Protein AF-C8PQW3-F1 (afdb_monomer_lite)

Secondary structure (DSSP, 8-state):
-EEE--SSTT-HHHHHHHHHHHHH-EEEES--EEETTTTGGGGG---TTS---SEEEEEETTEEEEEE---SS--TTTS-PPPSEEE-TTT--EEEGGGGG-GGGSTT--TTS-HHHHHHHHHHHHHHHTT-SEEEEEEEE-TTSSS-SEEEE-GGGHHHHHHHHHHHHHTT---EEEE--TT--S-HHHHHHHHSSSEEEEEEEE-TTTSTT-S--SHHHHHH---HHHHHHHHTT--SS---TT---HHHHHHHHHHHHHHHHHHHHHH-GGG--EEESPPPHHHHHHH-GGGGPPP-PPPS--

pLDDT: mean 96.22, std 6.03, range [40.06, 98.88]

Radius of gyration: 18.61 Å; chains: 1; bounding box: 44×48×48 Å

Organism: NCBI:txid596324

Sequence (306 aa):
MLILGNTHPNEPSSFLTTVLLIENLKVDKGTVYILPRANASALSHNDPQEGSPQRYTIKTPYGERWFRFGSRATNPLDQWPDPDVYIHAASGQKLSGNETRNLNRAYPGRSDGTYTEKVAFAITEMVKKNNINMTIDLHEASPEYPVINAIVAHERAMPISSQVVMNMEFEDIQIGLEPSPATLHGLSHRELGDYTNTYAVLMETANASQGRLRGRTDEALVLTGKDPMYVKAQKIGRLFVPYDENGHPIEERVGRHLTGVVQHIEVMGENEPEKEIILEGLPSYADVMQNGVGAYLKEVKEPAGK

Structure (mmCIF, N/CA/C/O backbone):
data_AF-C8PQW3-F1
#
_entry.id   AF-C8PQW3-F1
#
loop_
_atom_site.group_PDB
_atom_site.id
_atom_site.type_symbol
_atom_site.label_atom_id
_atom_site.label_alt_id
_atom_site.label_comp_id
_atom_site.label_asym_id
_atom_site.label_entity_id
_atom_site.label_seq_id
_atom_site.pdbx_PDB_ins_code
_atom_site.Cartn_x
_atom_site.Cartn_y
_atom_site.Cartn_z
_atom_site.occupancy
_atom_site.B_iso_or_equiv
_atom_site.auth_seq_id
_atom_site.auth_comp_id
_atom_site.auth_asym_id
_atom_site.auth_atom_id
_atom_site.pdbx_PDB_model_num
ATOM 1 N N . MET A 1 1 ? -13.756 0.219 9.155 1.00 96.62 1 MET A N 1
ATOM 2 C CA . MET A 1 1 ? -12.761 0.416 8.076 1.00 96.62 1 MET A CA 1
ATOM 3 C C . MET A 1 1 ? -12.071 -0.905 7.745 1.00 96.62 1 MET A C 1
ATOM 5 O O . MET A 1 1 ? -11.926 -1.725 8.642 1.00 96.62 1 MET A O 1
ATOM 9 N N . LEU A 1 2 ? -11.667 -1.114 6.490 1.00 98.75 2 LEU A N 1
ATOM 10 C CA . LEU A 1 2 ? -10.785 -2.194 6.035 1.00 98.75 2 LEU A CA 1
ATOM 11 C C . LEU A 1 2 ? -9.468 -1.604 5.529 1.00 98.75 2 LEU A C 1
ATOM 13 O O . LEU A 1 2 ? -9.484 -0.655 4.751 1.00 98.75 2 LEU A O 1
ATOM 17 N N . ILE A 1 3 ? -8.347 -2.185 5.940 1.00 98.81 3 ILE A N 1
ATOM 18 C CA . ILE A 1 3 ? -7.013 -1.828 5.453 1.00 98.81 3 ILE A CA 1
ATOM 19 C C . ILE A 1 3 ? -6.408 -3.070 4.805 1.00 98.81 3 ILE A C 1
ATOM 21 O O . ILE A 1 3 ? -6.266 -4.111 5.456 1.00 98.81 3 ILE A O 1
ATOM 25 N N . LEU A 1 4 ? -6.081 -2.964 3.521 1.00 98.69 4 LEU A N 1
ATOM 26 C CA . LEU A 1 4 ? -5.444 -4.013 2.738 1.00 98.69 4 LEU A CA 1
ATOM 27 C C . LEU A 1 4 ? -3.953 -3.708 2.613 1.00 98.69 4 LEU A C 1
ATOM 29 O O . LEU A 1 4 ? -3.560 -2.596 2.271 1.00 98.69 4 LEU A O 1
ATOM 33 N N . GLY A 1 5 ? -3.127 -4.710 2.890 1.00 98.12 5 GLY A N 1
ATOM 34 C CA . GLY A 1 5 ? -1.703 -4.699 2.585 1.00 98.12 5 GLY A CA 1
ATOM 35 C C . GLY A 1 5 ? -1.332 -5.945 1.794 1.00 98.12 5 GLY A C 1
ATOM 36 O O . GLY A 1 5 ? -2.025 -6.970 1.850 1.00 98.12 5 GLY A O 1
ATOM 37 N N . ASN A 1 6 ? -0.219 -5.872 1.062 1.00 96.81 6 ASN A N 1
ATOM 38 C CA . ASN A 1 6 ? 0.257 -6.986 0.237 1.00 96.81 6 ASN A CA 1
ATOM 39 C C . ASN A 1 6 ? -0.791 -7.475 -0.766 1.00 96.81 6 ASN A C 1
ATOM 41 O O . ASN A 1 6 ? -0.940 -8.677 -1.013 1.00 96.81 6 ASN A O 1
ATOM 45 N N . THR A 1 7 ? -1.483 -6.524 -1.391 1.00 98.50 7 THR A N 1
ATOM 46 C CA . THR A 1 7 ? -2.108 -6.766 -2.691 1.00 98.50 7 THR A CA 1
ATOM 47 C C . THR A 1 7 ? -1.031 -7.196 -3.694 1.00 98.50 7 THR A C 1
ATOM 49 O O . THR A 1 7 ? -1.217 -8.192 -4.401 1.00 98.50 7 THR A O 1
ATOM 52 N N . HIS A 1 8 ? 0.145 -6.557 -3.634 1.00 98.12 8 HIS A N 1
ATOM 53 C CA . HIS A 1 8 ? 1.382 -7.030 -4.251 1.00 98.12 8 HIS A CA 1
ATOM 54 C C . HIS A 1 8 ? 2.486 -7.242 -3.190 1.00 98.12 8 HIS A C 1
ATOM 56 O O . HIS A 1 8 ? 3.025 -6.297 -2.626 1.00 98.12 8 HIS A O 1
ATOM 62 N N . PRO A 1 9 ? 2.858 -8.489 -2.877 1.00 97.38 9 PRO A N 1
ATOM 63 C CA . PRO A 1 9 ? 3.934 -8.801 -1.927 1.00 97.38 9 PRO A CA 1
ATOM 64 C C . PRO A 1 9 ? 5.360 -8.327 -2.256 1.00 97.38 9 PRO A C 1
ATOM 66 O O . PRO A 1 9 ? 6.260 -8.513 -1.435 1.00 97.38 9 PRO A O 1
ATOM 69 N N . ASN A 1 10 ? 5.595 -7.727 -3.423 1.00 97.06 10 ASN A N 1
ATOM 70 C CA . ASN A 1 10 ? 6.828 -6.991 -3.722 1.00 97.06 10 ASN A CA 1
ATOM 71 C C . ASN A 1 10 ? 6.765 -5.515 -3.269 1.00 97.06 10 ASN A C 1
ATOM 73 O O . ASN A 1 10 ? 7.604 -4.716 -3.690 1.00 97.06 10 ASN A O 1
ATOM 77 N N . GLU A 1 11 ? 5.787 -5.170 -2.421 1.00 97.88 11 GLU A N 1
ATOM 78 C CA . GLU A 1 11 ? 5.572 -3.847 -1.822 1.00 97.88 11 GLU A CA 1
ATOM 79 C C . GLU A 1 11 ? 5.742 -3.899 -0.286 1.00 97.88 11 GLU A C 1
ATOM 81 O O . GLU A 1 11 ? 4.761 -4.048 0.458 1.00 97.88 11 GLU A O 1
ATOM 86 N N . PRO A 1 12 ? 6.987 -3.859 0.228 1.00 97.88 12 PRO A N 1
ATOM 87 C CA . PRO A 1 12 ? 7.299 -4.052 1.643 1.00 97.88 12 PRO A CA 1
ATOM 88 C C . PRO A 1 12 ? 6.670 -3.043 2.598 1.00 97.88 12 PRO A C 1
ATOM 90 O O . PRO A 1 12 ? 6.366 -3.424 3.733 1.00 97.88 12 PRO A O 1
ATOM 93 N N . SER A 1 13 ? 6.478 -1.785 2.184 1.00 98.56 13 SER A N 1
ATOM 94 C CA . SER A 1 13 ? 5.912 -0.772 3.086 1.00 98.56 13 SER A CA 1
ATOM 95 C C . SER A 1 13 ? 4.456 -1.104 3.426 1.00 98.56 13 SER A C 1
ATOM 97 O O . SER A 1 13 ? 4.099 -1.092 4.601 1.00 98.56 13 SER A O 1
ATOM 99 N N . SER A 1 14 ? 3.663 -1.562 2.445 1.00 97.88 14 SER A N 1
ATOM 100 C CA . SER A 1 14 ? 2.289 -2.038 2.663 1.00 97.88 14 SER A CA 1
ATOM 101 C C . SER A 1 14 ? 2.229 -3.175 3.695 1.00 97.88 14 SER A C 1
ATOM 103 O O . SER A 1 14 ? 1.342 -3.213 4.558 1.00 97.88 14 SER A O 1
ATOM 105 N N . PHE A 1 15 ? 3.203 -4.099 3.654 1.00 98.12 15 PHE A N 1
ATOM 106 C CA . PHE A 1 15 ? 3.253 -5.211 4.600 1.00 98.12 15 PHE A CA 1
ATOM 107 C C . PHE A 1 15 ? 3.588 -4.721 6.004 1.00 98.12 15 PHE A C 1
ATOM 109 O O . PHE A 1 15 ? 2.920 -5.068 6.975 1.00 98.12 15 PHE A O 1
ATOM 116 N N . LEU A 1 16 ? 4.645 -3.918 6.116 1.00 98.62 16 LEU A N 1
ATOM 117 C CA . LEU A 1 16 ? 5.136 -3.446 7.402 1.00 98.62 16 LEU A CA 1
ATOM 118 C C . LEU A 1 16 ? 4.112 -2.539 8.076 1.00 98.62 16 LEU A C 1
ATOM 120 O O . LEU A 1 16 ? 3.858 -2.721 9.262 1.00 98.62 16 LEU A O 1
ATOM 124 N N . THR A 1 17 ? 3.453 -1.649 7.332 1.00 98.81 17 THR A N 1
ATOM 125 C CA . THR A 1 17 ? 2.366 -0.820 7.862 1.00 98.81 17 THR A CA 1
ATOM 126 C C . THR A 1 17 ? 1.244 -1.676 8.443 1.00 98.81 17 THR A C 1
ATOM 128 O O . THR A 1 17 ? 0.832 -1.450 9.578 1.00 98.81 17 THR A O 1
ATOM 131 N N . THR A 1 18 ? 0.774 -2.702 7.725 1.00 98.56 18 THR A N 1
ATOM 132 C CA . THR A 1 18 ? -0.291 -3.577 8.251 1.00 98.56 18 THR A CA 1
ATOM 133 C C . THR A 1 18 ? 0.151 -4.415 9.449 1.00 98.56 18 THR A C 1
ATOM 135 O O . THR A 1 18 ? -0.649 -4.642 10.355 1.00 98.56 18 THR A O 1
ATOM 138 N N . VAL A 1 19 ? 1.420 -4.825 9.517 1.00 98.38 19 VAL A N 1
ATOM 139 C CA . VAL A 1 19 ? 1.983 -5.482 10.707 1.00 98.38 19 VAL A CA 1
ATOM 140 C C . VAL A 1 19 ? 2.048 -4.518 11.894 1.00 98.38 19 VAL A C 1
ATOM 142 O O . VAL A 1 19 ? 1.624 -4.890 12.985 1.00 98.38 19 VAL A O 1
ATOM 145 N N . LEU A 1 20 ? 2.505 -3.278 11.692 1.00 98.44 20 LEU A N 1
ATOM 146 C CA . LEU A 1 20 ? 2.545 -2.252 12.739 1.00 98.44 20 LEU A CA 1
ATOM 147 C C . LEU A 1 20 ? 1.144 -1.942 13.271 1.00 98.44 20 LEU A C 1
ATOM 149 O O . LEU A 1 20 ? 0.975 -1.830 14.484 1.00 98.44 20 LEU A O 1
ATOM 153 N N . LEU A 1 21 ? 0.146 -1.869 12.385 1.00 98.44 21 LEU A N 1
ATOM 154 C CA . LEU A 1 21 ? -1.257 -1.728 12.770 1.00 98.44 21 LEU A CA 1
ATOM 155 C C . LEU A 1 21 ? -1.711 -2.921 13.624 1.00 98.44 21 LEU A C 1
ATOM 157 O O . LEU A 1 21 ? -2.210 -2.719 14.721 1.00 98.44 21 LEU A O 1
ATOM 161 N N . ILE A 1 22 ? -1.494 -4.163 13.183 1.00 97.94 22 ILE A N 1
ATOM 162 C CA . ILE A 1 22 ? -1.892 -5.359 13.954 1.00 97.94 22 ILE A CA 1
ATOM 163 C C . ILE A 1 22 ? -1.232 -5.391 15.334 1.00 97.94 22 ILE A C 1
ATOM 165 O O . ILE A 1 22 ? -1.850 -5.806 16.313 1.00 97.94 22 ILE A O 1
ATOM 169 N N . GLU A 1 23 ? 0.034 -4.996 15.412 1.00 97.56 23 GLU A N 1
ATOM 170 C CA . GLU A 1 23 ? 0.806 -5.120 16.638 1.00 97.56 23 GLU A CA 1
ATOM 171 C C . GLU A 1 23 ? 0.534 -3.983 17.620 1.00 97.56 23 GLU A C 1
ATOM 173 O O . GLU A 1 23 ? 0.546 -4.245 18.820 1.00 97.56 23 GLU A O 1
ATOM 178 N N . ASN A 1 24 ? 0.252 -2.760 17.166 1.00 97.81 24 ASN A N 1
ATOM 179 C CA . ASN A 1 24 ? 0.214 -1.583 18.044 1.00 97.81 24 ASN A CA 1
ATOM 180 C C . ASN A 1 24 ? -1.153 -0.902 18.147 1.00 97.81 24 ASN A C 1
ATOM 182 O O . ASN A 1 24 ? -1.391 -0.202 19.129 1.00 97.81 24 ASN A O 1
ATOM 186 N N . LEU A 1 25 ? -2.052 -1.116 17.184 1.00 97.25 25 LEU A N 1
ATOM 187 C CA . LEU A 1 25 ? -3.350 -0.450 17.162 1.00 97.25 25 LEU A CA 1
ATOM 188 C C . LEU A 1 25 ? -4.213 -0.865 18.355 1.00 97.25 25 LEU A C 1
ATOM 190 O O . LEU A 1 25 ? -4.528 -2.043 18.542 1.00 97.25 25 LEU A O 1
ATOM 194 N N . LYS A 1 26 ? -4.679 0.129 19.103 1.00 97.38 26 LYS A N 1
ATOM 195 C CA . LYS A 1 26 ? -5.784 0.008 20.049 1.00 97.38 26 LYS A CA 1
ATOM 196 C C . LYS A 1 26 ? -6.989 0.745 19.477 1.00 97.38 26 LYS A C 1
ATOM 198 O O . LYS A 1 26 ? -6.863 1.871 19.011 1.00 97.38 26 LYS A O 1
ATOM 203 N N . VAL A 1 27 ? -8.145 0.086 19.480 1.00 97.25 27 VAL A N 1
ATOM 204 C CA . VAL A 1 27 ? -9.408 0.642 18.976 1.00 97.25 27 VAL A CA 1
ATOM 205 C C . VAL A 1 27 ? -10.352 0.803 20.158 1.00 97.25 27 VAL A C 1
ATOM 207 O O . VAL A 1 27 ? -10.814 -0.196 20.708 1.00 97.25 27 VAL A O 1
ATOM 210 N N . ASP A 1 28 ? -10.639 2.044 20.536 1.00 96.81 28 ASP A N 1
ATOM 211 C CA . ASP A 1 28 ? -11.548 2.349 21.648 1.00 96.81 28 ASP A CA 1
ATOM 212 C C . ASP A 1 28 ? -12.999 2.527 21.180 1.00 96.81 28 ASP A C 1
ATOM 214 O O . ASP A 1 28 ? -13.939 2.248 21.927 1.00 96.81 28 ASP A O 1
ATOM 218 N N . LYS A 1 29 ? -13.199 2.929 19.918 1.00 97.38 29 LYS A N 1
ATOM 219 C CA . LYS A 1 29 ? -14.515 3.031 19.268 1.00 97.38 29 LYS A CA 1
ATOM 220 C C . LYS A 1 29 ? -14.426 2.594 17.807 1.00 97.38 29 LYS A C 1
ATOM 222 O O . LYS A 1 29 ? -13.458 2.912 17.124 1.00 97.38 29 LYS A O 1
ATOM 227 N N . GLY A 1 30 ? -15.467 1.922 17.317 1.00 97.06 30 GLY A N 1
ATOM 228 C CA . GLY A 1 30 ? -15.588 1.505 15.919 1.00 97.06 30 GLY A CA 1
ATOM 229 C C . GLY A 1 30 ? -14.974 0.132 15.641 1.00 97.06 30 GLY A C 1
ATOM 230 O O . GLY A 1 30 ? -14.809 -0.696 16.535 1.00 97.06 30 GLY A O 1
ATOM 231 N N . THR A 1 31 ? -14.690 -0.165 14.372 1.00 97.75 31 THR A N 1
ATOM 232 C CA . THR A 1 31 ? -14.104 -1.454 13.967 1.00 97.75 31 THR A CA 1
ATOM 233 C C . THR A 1 31 ? -13.128 -1.266 12.814 1.00 97.75 31 THR A C 1
ATOM 235 O O . THR A 1 31 ? -13.465 -0.669 11.784 1.00 97.75 31 THR A O 1
ATOM 238 N N . VAL A 1 32 ? -11.928 -1.825 12.973 1.00 98.19 32 VAL A N 1
ATOM 239 C CA . VAL A 1 32 ? -10.872 -1.843 11.957 1.00 98.19 32 VAL A CA 1
ATOM 240 C C . VAL A 1 32 ? -10.550 -3.293 11.608 1.00 98.19 32 VAL A C 1
ATOM 242 O O . VAL A 1 32 ? -10.138 -4.073 12.461 1.00 98.19 32 VAL A O 1
ATOM 245 N N . TYR A 1 33 ? -10.747 -3.652 10.343 1.00 98.56 33 TYR A N 1
ATOM 246 C CA . TYR A 1 33 ? -10.299 -4.913 9.769 1.00 98.56 33 TYR A CA 1
ATOM 247 C C . TYR A 1 33 ? -8.956 -4.687 9.082 1.00 98.56 33 TYR A C 1
ATOM 249 O O . TYR A 1 33 ? -8.814 -3.742 8.307 1.00 98.56 33 TYR A O 1
ATOM 257 N N . ILE A 1 34 ? -7.984 -5.562 9.330 1.00 98.69 34 ILE A N 1
ATOM 258 C CA . ILE A 1 34 ? -6.654 -5.480 8.720 1.00 98.69 34 ILE A CA 1
ATOM 259 C C . ILE A 1 34 ? -6.384 -6.793 7.991 1.00 98.69 34 ILE A C 1
ATOM 261 O O . ILE A 1 34 ? -6.399 -7.859 8.608 1.00 98.69 34 ILE A O 1
ATOM 265 N N . LEU A 1 35 ? -6.129 -6.718 6.684 1.00 98.38 35 LEU A N 1
ATOM 266 C CA . LEU A 1 35 ? -5.726 -7.857 5.863 1.00 98.38 35 LEU A CA 1
ATOM 267 C C . LEU A 1 35 ? -4.271 -7.654 5.409 1.00 98.38 35 LEU A C 1
ATOM 269 O O . LEU A 1 35 ? -4.038 -7.058 4.360 1.00 98.38 35 LEU A O 1
ATOM 273 N N . PRO A 1 36 ? -3.275 -8.148 6.170 1.00 97.44 36 PRO A N 1
ATOM 274 C CA . PRO A 1 36 ? -1.861 -7.871 5.905 1.00 97.44 36 PRO A CA 1
ATOM 275 C C . PRO A 1 36 ? -1.284 -8.674 4.734 1.00 97.44 36 PRO A C 1
ATOM 277 O O . PRO A 1 36 ? -0.118 -8.517 4.393 1.00 97.44 36 PRO A O 1
ATOM 280 N N . ARG A 1 37 ? -2.055 -9.621 4.188 1.00 97.06 37 ARG A N 1
ATOM 281 C CA . ARG A 1 37 ? -1.650 -10.550 3.127 1.00 97.06 37 ARG A CA 1
ATOM 282 C C . ARG A 1 37 ? -2.807 -10.760 2.159 1.00 97.06 37 ARG A C 1
ATOM 284 O O . ARG A 1 37 ? -3.295 -11.883 2.024 1.00 97.06 37 ARG A O 1
ATOM 291 N N . ALA A 1 38 ? -3.272 -9.679 1.533 1.00 98.25 38 ALA A N 1
ATOM 292 C CA . ALA A 1 38 ? -4.404 -9.732 0.609 1.00 98.25 38 ALA A CA 1
ATOM 293 C C . ALA A 1 38 ? -4.172 -10.754 -0.519 1.00 98.25 38 ALA A C 1
ATOM 295 O O . ALA A 1 38 ? -5.061 -11.546 -0.825 1.00 98.25 38 ALA A O 1
ATOM 296 N N . ASN A 1 39 ? -2.946 -10.835 -1.048 1.00 98.38 39 ASN A N 1
ATOM 297 C CA . ASN A 1 39 ? -2.526 -11.878 -1.982 1.00 98.38 39 ASN A CA 1
ATOM 298 C C . ASN A 1 39 ? -1.501 -12.836 -1.350 1.00 98.38 39 ASN A C 1
ATOM 300 O O . ASN A 1 39 ? -0.314 -12.829 -1.678 1.00 98.38 39 ASN A O 1
ATOM 304 N N . ALA A 1 40 ? -1.955 -13.699 -0.436 1.00 97.50 40 ALA A N 1
ATOM 305 C CA . ALA A 1 40 ? -1.079 -14.655 0.252 1.00 97.50 40 ALA A CA 1
ATOM 306 C C . ALA A 1 40 ? -0.345 -15.630 -0.694 1.00 97.50 40 ALA A C 1
ATOM 308 O O . ALA A 1 40 ? 0.772 -16.047 -0.391 1.00 97.50 40 ALA A O 1
ATOM 309 N N . SER A 1 41 ? -0.933 -15.962 -1.848 1.00 98.19 41 SER A N 1
ATOM 310 C CA . SER A 1 41 ? -0.279 -16.790 -2.872 1.00 98.19 41 SER A CA 1
ATOM 311 C C . SER A 1 41 ? 0.977 -16.110 -3.425 1.00 98.19 41 SER A C 1
ATOM 313 O O . SER A 1 41 ? 2.029 -16.738 -3.541 1.00 98.19 41 SER A O 1
ATOM 315 N N . ALA A 1 42 ? 0.920 -14.804 -3.686 1.00 97.62 42 ALA A N 1
ATOM 316 C CA . ALA A 1 42 ? 2.046 -14.055 -4.233 1.00 97.62 42 ALA A CA 1
ATOM 317 C C . ALA A 1 42 ? 3.245 -13.929 -3.263 1.00 97.62 42 ALA A C 1
ATOM 319 O O . ALA A 1 42 ? 4.359 -13.663 -3.703 1.00 97.62 42 ALA A O 1
ATOM 320 N N . LEU A 1 43 ? 3.071 -14.205 -1.961 1.00 96.50 43 LEU A N 1
ATOM 321 C CA . LEU A 1 43 ? 4.173 -14.302 -0.982 1.00 96.50 43 LEU A CA 1
ATOM 322 C C . LEU A 1 43 ? 4.995 -15.596 -1.108 1.00 96.50 43 LEU A C 1
ATOM 324 O O . LEU A 1 43 ? 6.068 -15.726 -0.509 1.00 96.50 43 LEU A O 1
ATOM 328 N N . SER A 1 44 ? 4.485 -16.594 -1.829 1.00 96.19 44 SER A N 1
ATOM 329 C CA . SER A 1 44 ? 5.150 -17.893 -1.955 1.00 96.19 44 SER A CA 1
ATOM 330 C C . SER A 1 44 ? 6.285 -17.898 -2.986 1.00 96.19 44 SER A C 1
ATOM 332 O O . SER A 1 44 ? 7.092 -18.827 -2.972 1.00 96.19 44 SER A O 1
ATOM 334 N N . HIS A 1 45 ? 6.390 -16.864 -3.829 1.00 95.44 45 HIS A N 1
ATOM 335 C CA . HIS A 1 45 ? 7.374 -16.772 -4.911 1.00 95.44 4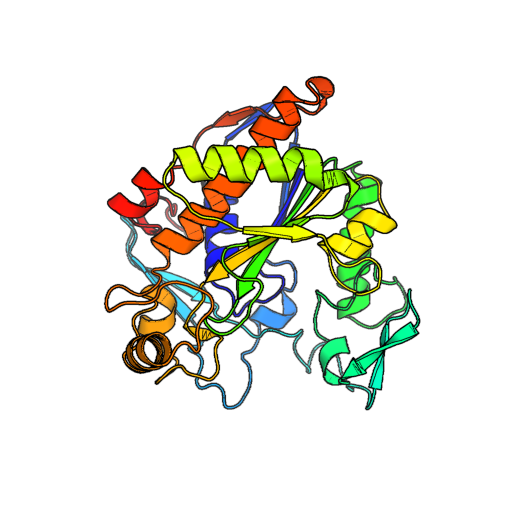5 HIS A CA 1
ATOM 336 C C . HIS A 1 45 ? 7.801 -15.325 -5.192 1.00 95.44 45 HIS A C 1
ATOM 338 O O . HIS A 1 45 ? 7.216 -14.390 -4.656 1.00 95.44 45 HIS A O 1
ATOM 344 N N . ASN A 1 46 ? 8.803 -15.163 -6.056 1.00 93.06 46 ASN A N 1
ATOM 345 C CA . ASN A 1 46 ? 9.267 -13.873 -6.562 1.00 93.06 46 ASN A CA 1
ATOM 346 C C . ASN A 1 46 ? 9.170 -13.860 -8.087 1.00 93.06 46 ASN A C 1
ATOM 348 O O . ASN A 1 46 ? 9.194 -14.911 -8.729 1.00 93.06 46 ASN A O 1
ATOM 352 N N . ASP A 1 47 ? 9.171 -12.661 -8.662 1.00 89.44 47 ASP A N 1
ATOM 353 C CA . ASP A 1 47 ? 9.197 -12.503 -10.110 1.00 89.44 47 ASP A CA 1
ATOM 354 C C . ASP A 1 47 ? 10.538 -12.993 -10.698 1.00 89.44 47 ASP A C 1
ATOM 356 O O . ASP A 1 47 ? 11.616 -12.583 -10.241 1.00 89.44 47 ASP A O 1
ATOM 360 N N . PRO A 1 48 ? 10.508 -13.900 -11.693 1.00 87.00 48 PRO A N 1
ATOM 361 C CA . PRO A 1 48 ? 11.721 -14.439 -12.287 1.00 87.00 48 PRO A CA 1
ATOM 362 C C . PRO A 1 48 ? 12.502 -13.332 -13.002 1.00 87.00 48 PRO A C 1
ATOM 364 O O . PRO A 1 48 ? 11.923 -12.441 -13.609 1.00 87.00 48 PRO A O 1
ATOM 367 N N . GLN A 1 49 ? 13.834 -13.432 -12.977 1.00 88.19 49 GLN A N 1
ATOM 368 C CA . GLN A 1 49 ? 14.770 -12.504 -13.639 1.00 88.19 49 GLN A CA 1
ATOM 369 C C . GLN A 1 49 ? 14.846 -11.079 -13.050 1.00 88.19 49 GLN A C 1
ATOM 371 O O . GLN A 1 49 ? 15.658 -10.288 -13.518 1.00 88.19 49 GLN A O 1
ATOM 376 N N . GLU A 1 50 ? 14.109 -10.758 -11.982 1.00 87.94 50 GLU A N 1
ATOM 377 C CA . GLU A 1 50 ? 14.180 -9.436 -11.326 1.00 87.94 50 GLU A CA 1
ATOM 378 C C . GLU A 1 50 ? 15.344 -9.302 -10.322 1.00 87.94 50 GLU A C 1
ATOM 380 O O . GLU A 1 50 ? 15.681 -8.200 -9.876 1.00 87.94 50 GLU A O 1
ATOM 385 N N . GLY A 1 51 ? 15.956 -10.430 -9.937 1.00 87.44 51 GLY A N 1
ATOM 386 C CA . GLY A 1 51 ? 17.022 -10.483 -8.930 1.00 87.44 51 GLY A CA 1
ATOM 387 C C . GLY A 1 51 ? 16.560 -10.143 -7.508 1.00 87.44 51 GLY A C 1
ATOM 388 O O . GLY A 1 51 ? 17.401 -9.973 -6.633 1.00 87.44 51 GLY A O 1
ATOM 389 N N . SER A 1 52 ? 15.248 -10.044 -7.274 1.00 92.94 52 SER A N 1
ATOM 390 C CA . SER A 1 52 ? 14.670 -9.609 -6.002 1.00 92.94 52 SER A CA 1
ATOM 391 C C . SER A 1 52 ? 15.087 -10.507 -4.831 1.00 92.94 52 SER A C 1
ATOM 393 O O . SER A 1 52 ? 15.120 -11.737 -4.981 1.00 92.94 52 SER A O 1
ATOM 395 N N . PRO A 1 53 ? 15.349 -9.930 -3.643 1.00 93.94 53 PRO A N 1
ATOM 396 C CA . PRO A 1 53 ? 15.670 -10.717 -2.462 1.00 93.94 53 PRO A CA 1
ATOM 397 C C . PRO A 1 53 ? 14.490 -11.621 -2.085 1.00 93.94 53 PRO A C 1
ATOM 399 O O . PRO A 1 53 ? 13.336 -11.290 -2.321 1.00 93.94 53 PRO A O 1
ATOM 402 N N . GLN A 1 54 ? 14.761 -12.771 -1.468 1.00 93.50 54 GLN A N 1
ATOM 403 C CA . GLN A 1 54 ? 13.710 -13.684 -0.980 1.00 93.50 54 GLN A CA 1
ATOM 404 C C . GLN A 1 54 ? 13.077 -13.217 0.340 1.00 93.50 54 GLN A C 1
ATOM 406 O O . GLN A 1 54 ? 12.029 -13.717 0.757 1.00 93.50 54 GLN A O 1
ATOM 411 N N . ARG A 1 55 ? 13.771 -12.325 1.049 1.00 96.19 55 ARG A N 1
ATOM 412 C CA . ARG A 1 55 ? 13.414 -11.784 2.359 1.00 96.19 55 ARG A CA 1
ATOM 413 C C . ARG A 1 55 ? 14.179 -10.488 2.610 1.00 96.19 55 ARG A C 1
ATOM 415 O O . ARG A 1 55 ? 15.235 -10.293 2.016 1.00 96.19 55 ARG A O 1
ATOM 422 N N . TYR A 1 56 ? 13.663 -9.668 3.511 1.00 97.62 56 TYR A N 1
ATOM 423 C CA . TYR A 1 56 ? 14.345 -8.507 4.076 1.00 97.62 56 TYR A CA 1
ATOM 424 C C . TYR A 1 56 ? 14.218 -8.527 5.601 1.00 97.62 56 TYR A C 1
ATOM 426 O O . TYR A 1 56 ? 13.334 -9.187 6.148 1.00 97.62 56 TYR A O 1
ATOM 434 N N . THR A 1 57 ? 15.102 -7.822 6.289 1.00 98.12 57 THR A N 1
ATOM 435 C CA . THR A 1 57 ? 15.336 -7.948 7.723 1.00 98.12 57 THR A CA 1
ATOM 436 C C . THR A 1 57 ? 15.269 -6.579 8.370 1.00 98.12 57 THR A C 1
ATOM 438 O O . THR A 1 57 ? 15.971 -5.651 7.980 1.00 98.12 57 THR A O 1
ATOM 441 N N . ILE A 1 58 ? 14.428 -6.463 9.390 1.00 98.38 58 ILE A N 1
ATOM 442 C CA . ILE A 1 58 ? 14.300 -5.266 10.209 1.00 98.38 58 ILE A CA 1
ATOM 443 C C . ILE A 1 58 ? 14.956 -5.550 11.557 1.00 98.38 58 ILE A C 1
ATOM 445 O O . ILE A 1 58 ? 14.666 -6.557 12.209 1.00 98.38 58 ILE A O 1
ATOM 449 N N . LYS A 1 59 ? 15.853 -4.661 11.981 1.00 97.62 59 LYS A N 1
ATOM 450 C CA . LYS A 1 59 ? 16.436 -4.705 13.324 1.00 97.62 59 LYS A CA 1
ATOM 451 C C . LYS A 1 59 ? 15.408 -4.205 14.328 1.00 97.62 59 LYS A C 1
ATOM 453 O O . LYS A 1 59 ? 14.826 -3.150 14.120 1.00 97.62 59 LYS A O 1
ATOM 458 N N . THR A 1 60 ? 15.215 -4.937 15.414 1.00 97.69 60 THR A N 1
ATOM 459 C CA . THR A 1 60 ? 14.277 -4.598 16.491 1.00 97.69 60 THR A CA 1
ATOM 460 C C . THR A 1 60 ? 15.009 -4.590 17.838 1.00 97.69 60 THR A C 1
ATOM 462 O O . THR A 1 60 ? 16.105 -5.156 17.935 1.00 97.69 60 THR A O 1
ATOM 465 N N . PRO A 1 61 ? 14.412 -4.031 18.908 1.00 97.12 61 PRO A N 1
ATOM 466 C CA . PRO A 1 61 ? 14.942 -4.160 20.269 1.00 97.12 61 PRO A CA 1
ATOM 467 C C . PRO A 1 61 ? 15.121 -5.614 20.743 1.00 97.12 61 PRO A C 1
ATOM 469 O O . PRO A 1 61 ? 15.863 -5.865 21.690 1.00 97.12 61 PRO A O 1
ATOM 472 N N . TYR A 1 62 ? 14.466 -6.568 20.076 1.00 95.88 62 TYR A N 1
ATOM 473 C CA . TYR A 1 62 ? 14.469 -7.995 20.404 1.00 95.88 62 TYR A CA 1
ATOM 474 C C . TYR A 1 62 ? 15.351 -8.832 19.460 1.00 95.88 62 TYR A C 1
ATOM 476 O O . TYR A 1 62 ? 15.309 -10.059 19.499 1.00 95.88 62 TYR A O 1
ATOM 484 N N . GLY A 1 63 ? 16.145 -8.187 18.596 1.00 95.50 63 GLY A N 1
ATOM 485 C CA . GLY A 1 63 ? 16.964 -8.840 17.574 1.00 95.50 63 GLY A CA 1
ATOM 486 C C . GLY A 1 63 ? 16.439 -8.619 16.156 1.00 95.50 63 GLY A C 1
ATOM 487 O O . GLY A 1 63 ? 15.693 -7.679 15.884 1.00 95.50 63 GLY A O 1
ATOM 488 N N . GLU A 1 64 ? 16.862 -9.459 15.219 1.00 95.69 64 GLU A N 1
ATOM 489 C CA . GLU A 1 64 ? 16.477 -9.343 13.811 1.00 95.69 64 GLU A CA 1
ATOM 490 C C . GLU A 1 64 ? 15.157 -10.062 13.525 1.00 95.69 64 GLU A C 1
ATOM 492 O O . GLU A 1 64 ? 14.987 -11.238 13.850 1.00 95.69 64 GLU A O 1
ATOM 497 N N . ARG A 1 65 ? 14.229 -9.366 12.860 1.00 97.00 65 ARG A N 1
ATOM 498 C CA . ARG A 1 65 ? 12.984 -9.946 12.354 1.00 97.00 65 ARG A CA 1
ATOM 499 C C . ARG A 1 65 ? 12.979 -9.891 10.837 1.00 97.00 65 ARG A C 1
ATOM 501 O O . ARG A 1 65 ? 13.087 -8.819 10.247 1.00 97.00 65 ARG A O 1
ATOM 508 N N . TRP A 1 66 ? 12.831 -11.049 10.207 1.00 96.31 66 TRP A N 1
ATOM 509 C CA . TRP A 1 66 ? 12.762 -11.143 8.755 1.00 96.31 66 TRP A CA 1
ATOM 510 C C . TRP A 1 66 ? 11.312 -11.146 8.264 1.00 96.31 66 TRP A C 1
ATOM 512 O O . TRP A 1 66 ? 10.403 -11.665 8.916 1.00 96.31 66 TRP A O 1
ATOM 522 N N . PHE A 1 67 ? 11.119 -10.597 7.073 1.00 97.56 67 PHE A N 1
ATOM 523 C CA . PHE A 1 67 ? 9.863 -10.538 6.345 1.00 97.56 67 PHE A CA 1
ATOM 524 C C . PHE A 1 67 ? 10.075 -11.078 4.935 1.00 97.56 67 PHE A C 1
ATOM 526 O O . PHE A 1 67 ? 11.155 -10.967 4.353 1.00 97.56 67 PHE A O 1
ATOM 533 N N . ARG A 1 68 ? 9.041 -11.713 4.389 1.00 96.56 68 ARG A N 1
ATOM 534 C CA . ARG A 1 68 ? 9.062 -12.272 3.039 1.00 96.56 68 ARG A CA 1
ATOM 535 C C . ARG A 1 68 ? 8.901 -11.139 2.026 1.00 96.56 68 ARG A C 1
ATOM 537 O O . ARG A 1 68 ? 7.974 -10.350 2.149 1.00 96.56 68 ARG A O 1
ATOM 544 N N . PHE A 1 69 ? 9.778 -11.104 1.029 1.00 97.06 69 PHE A N 1
ATOM 545 C CA . PHE A 1 69 ? 9.568 -10.324 -0.188 1.00 97.06 69 PHE A CA 1
ATOM 546 C C . PHE A 1 69 ? 8.972 -11.275 -1.223 1.00 97.06 69 PHE A C 1
ATOM 548 O O . PHE A 1 69 ? 9.517 -12.364 -1.395 1.00 97.06 69 PHE A O 1
ATOM 555 N N . GLY A 1 70 ? 7.851 -10.912 -1.839 1.00 96.88 70 GLY A N 1
ATOM 556 C CA . GLY A 1 70 ? 7.155 -11.776 -2.790 1.00 96.88 70 GLY A CA 1
ATOM 557 C C . GLY A 1 70 ? 7.106 -11.215 -4.209 1.00 96.88 70 GLY A C 1
ATOM 558 O O . GLY A 1 70 ? 7.946 -10.414 -4.618 1.00 96.88 70 GLY A O 1
ATOM 559 N N . SER A 1 71 ? 6.115 -11.667 -4.968 1.00 96.50 71 SER A N 1
ATOM 560 C CA . SER A 1 71 ? 5.841 -11.262 -6.348 1.00 96.50 71 SER A CA 1
ATOM 561 C C . SER A 1 71 ? 4.696 -10.258 -6.409 1.00 96.50 71 SER A C 1
ATOM 563 O O . SER A 1 71 ? 3.883 -10.163 -5.491 1.00 96.50 71 SER A O 1
ATOM 565 N N . ARG A 1 72 ? 4.590 -9.541 -7.529 1.00 95.81 72 ARG A N 1
ATOM 566 C CA . ARG A 1 72 ? 3.407 -8.737 -7.843 1.00 95.81 72 ARG A CA 1
ATOM 567 C C . ARG A 1 72 ? 2.141 -9.576 -8.057 1.00 95.81 72 ARG A C 1
ATOM 569 O O . ARG A 1 72 ? 1.041 -9.108 -7.791 1.00 95.81 72 ARG A O 1
ATOM 576 N N . ALA A 1 73 ? 2.273 -10.798 -8.562 1.00 96.69 73 ALA A N 1
ATOM 577 C CA . ALA A 1 73 ? 1.147 -11.600 -9.028 1.00 96.69 73 ALA A CA 1
ATOM 578 C C . ALA A 1 73 ? 1.014 -12.912 -8.246 1.00 96.69 73 ALA A C 1
ATOM 580 O O . ALA A 1 73 ? 2.001 -13.483 -7.776 1.00 96.69 73 ALA A O 1
ATOM 581 N N . THR A 1 74 ? -0.217 -13.424 -8.149 1.00 98.12 74 THR A N 1
ATOM 582 C CA . THR A 1 74 ? -0.520 -14.768 -7.634 1.00 98.12 74 THR A CA 1
ATOM 583 C C . THR A 1 74 ? 0.409 -15.799 -8.281 1.00 98.12 74 THR A C 1
ATOM 585 O O . THR A 1 74 ? 0.757 -15.688 -9.463 1.00 98.12 74 THR A O 1
ATOM 588 N N . ASN A 1 75 ? 0.855 -16.778 -7.493 1.00 97.38 75 ASN A N 1
ATOM 589 C CA . ASN A 1 75 ? 1.801 -17.788 -7.945 1.00 97.38 75 ASN A CA 1
ATOM 590 C C . ASN A 1 75 ? 1.197 -18.594 -9.110 1.00 97.38 75 ASN A C 1
ATOM 592 O O . ASN A 1 75 ? 0.084 -19.105 -8.967 1.00 97.38 75 ASN A O 1
ATOM 596 N N . PRO A 1 76 ? 1.909 -18.754 -10.243 1.00 95.44 76 PRO A N 1
ATOM 597 C CA . PRO A 1 76 ? 1.469 -19.621 -11.334 1.00 95.44 76 PRO A CA 1
ATOM 598 C C . PRO A 1 76 ? 1.147 -21.061 -10.904 1.00 95.44 76 PRO A C 1
ATOM 600 O O . PRO A 1 76 ? 0.348 -21.727 -11.548 1.00 95.44 76 PRO A O 1
ATOM 603 N N . LEU A 1 77 ? 1.738 -21.557 -9.812 1.00 95.69 77 LEU A N 1
ATOM 604 C CA . LEU A 1 77 ? 1.409 -22.879 -9.268 1.00 95.69 77 LEU A CA 1
ATOM 605 C C . LEU A 1 77 ? 0.001 -22.951 -8.655 1.00 95.69 77 LEU A C 1
ATOM 607 O O . LEU A 1 77 ? -0.596 -24.024 -8.657 1.00 95.69 77 LEU A O 1
ATOM 611 N N . ASP A 1 78 ? -0.533 -21.828 -8.171 1.00 97.00 78 ASP A N 1
ATOM 612 C CA . ASP A 1 78 ? -1.895 -21.740 -7.631 1.00 97.00 78 ASP A CA 1
ATOM 613 C C . ASP A 1 78 ? -2.915 -21.350 -8.715 1.00 97.00 78 ASP A C 1
ATOM 615 O O . ASP A 1 78 ? -4.108 -21.635 -8.591 1.00 97.00 78 ASP A O 1
ATOM 619 N N . GLN A 1 79 ? -2.456 -20.696 -9.789 1.00 96.06 79 GLN A N 1
ATOM 620 C CA . GLN A 1 79 ? -3.287 -20.268 -10.909 1.00 96.06 79 GLN A CA 1
ATOM 621 C C . GLN A 1 79 ? -2.548 -20.389 -12.246 1.00 96.06 79 GLN A C 1
ATOM 623 O O . GLN A 1 79 ? -1.691 -19.573 -12.570 1.00 96.06 79 GLN A O 1
ATOM 628 N N . TRP A 1 80 ? -2.953 -21.367 -13.055 1.00 93.38 80 TRP A N 1
ATOM 629 C CA . TRP A 1 80 ? -2.467 -21.598 -14.416 1.00 93.38 80 TRP A CA 1
ATOM 630 C C . TRP A 1 80 ? -3.590 -22.203 -15.276 1.00 93.38 80 TRP A C 1
ATOM 632 O O . TRP A 1 80 ? -4.408 -22.954 -14.734 1.00 93.38 80 TRP A O 1
ATOM 642 N N . PRO A 1 81 ? -3.632 -21.965 -16.602 1.00 93.94 81 PRO A N 1
ATOM 643 C CA . PRO A 1 81 ? -2.756 -21.103 -17.403 1.00 93.94 81 PRO A CA 1
ATOM 644 C C . PRO A 1 81 ? -3.140 -19.622 -17.382 1.00 93.94 81 PRO A C 1
ATOM 646 O O . PRO A 1 81 ? -4.293 -19.272 -17.136 1.00 93.94 81 PRO A O 1
ATOM 649 N N . ASP A 1 82 ? -2.172 -18.765 -17.713 1.00 95.12 82 ASP A N 1
ATOM 650 C CA . ASP A 1 82 ? -2.459 -17.384 -18.104 1.00 95.12 82 ASP A CA 1
ATOM 651 C C . ASP A 1 82 ? -3.033 -17.401 -19.540 1.00 95.12 82 ASP A C 1
ATOM 653 O O . ASP A 1 82 ? -2.444 -18.042 -20.416 1.00 95.12 82 ASP A O 1
ATOM 657 N N . PRO A 1 83 ? -4.180 -16.750 -19.812 1.00 95.19 83 PRO A N 1
ATOM 658 C CA . PRO A 1 83 ? -4.703 -16.629 -21.172 1.00 95.19 83 PRO A CA 1
ATOM 659 C C . PRO A 1 83 ? -3.810 -15.699 -22.004 1.00 95.19 83 PRO A C 1
ATOM 661 O O . PRO A 1 83 ? -3.069 -14.908 -21.438 1.00 95.19 83 PRO A O 1
ATOM 664 N N . ASP A 1 84 ? -3.923 -15.696 -23.335 1.00 95.50 84 ASP A N 1
ATOM 665 C CA . ASP A 1 84 ? -3.195 -14.709 -24.160 1.00 95.50 84 ASP A CA 1
ATOM 666 C C . ASP A 1 84 ? -3.658 -13.270 -23.866 1.00 95.50 84 ASP A C 1
ATOM 668 O O . ASP A 1 84 ? -2.864 -12.331 -23.773 1.00 95.50 84 ASP A O 1
ATOM 672 N N . VAL A 1 85 ? -4.972 -13.108 -23.692 1.00 96.31 85 VAL A N 1
ATOM 673 C CA . VAL A 1 85 ? -5.629 -11.852 -23.328 1.00 96.31 85 VAL A CA 1
ATOM 674 C C . VAL A 1 85 ? -6.528 -12.124 -22.137 1.00 96.31 85 VAL A C 1
ATOM 676 O O . VAL A 1 85 ? -7.440 -12.949 -22.212 1.00 96.31 85 VAL A O 1
ATOM 679 N N . TYR A 1 86 ? -6.298 -11.402 -21.047 1.00 96.00 86 TYR A N 1
ATOM 680 C CA . TYR A 1 86 ? -7.216 -11.406 -19.921 1.00 96.00 86 TYR A CA 1
ATOM 681 C C . TYR A 1 86 ? -8.366 -10.439 -20.213 1.00 96.00 86 TYR A C 1
ATOM 683 O O . TYR A 1 86 ? -8.145 -9.270 -20.528 1.00 96.00 86 TYR A O 1
ATOM 691 N N . ILE A 1 87 ? -9.599 -10.936 -20.135 1.00 96.38 87 ILE A N 1
ATOM 692 C CA . ILE A 1 87 ? -10.811 -10.126 -20.254 1.00 96.38 87 ILE A CA 1
ATOM 693 C C . ILE A 1 87 ? -11.402 -10.004 -18.856 1.00 96.38 87 ILE A C 1
ATOM 695 O O . ILE A 1 87 ? -11.877 -10.993 -18.299 1.00 96.38 87 ILE A O 1
ATOM 699 N N . HIS A 1 88 ? -11.361 -8.798 -18.299 1.00 96.06 88 HIS A N 1
ATOM 700 C CA . HIS A 1 88 ? -11.907 -8.511 -16.983 1.00 96.06 88 HIS A CA 1
ATOM 701 C C . HIS A 1 88 ? -13.408 -8.821 -16.951 1.00 96.06 88 HIS A C 1
ATOM 703 O O . HIS A 1 88 ? -14.176 -8.245 -17.723 1.00 96.06 88 HIS A O 1
ATOM 709 N N . ALA A 1 89 ? -13.826 -9.729 -16.067 1.00 92.81 89 ALA A N 1
ATOM 710 C CA . ALA A 1 89 ? -15.159 -10.324 -16.124 1.00 92.81 89 ALA A CA 1
ATOM 711 C C . ALA A 1 89 ? -16.298 -9.303 -15.971 1.00 92.81 89 ALA A C 1
ATOM 713 O O . ALA A 1 89 ? -17.313 -9.420 -16.654 1.00 92.81 89 ALA A O 1
ATOM 714 N N . ALA A 1 90 ? -16.129 -8.297 -15.107 1.00 91.88 90 ALA A N 1
ATOM 715 C CA . ALA A 1 90 ? -17.194 -7.342 -14.804 1.00 91.88 90 ALA A CA 1
ATOM 716 C C . ALA A 1 90 ? -17.347 -6.227 -15.855 1.00 91.88 90 ALA A C 1
ATOM 718 O O . ALA A 1 90 ? -18.441 -5.696 -16.018 1.00 91.88 90 ALA A O 1
ATOM 719 N N . SER A 1 91 ? -16.280 -5.879 -16.587 1.00 95.12 91 SER A N 1
ATOM 720 C CA . SER A 1 91 ? -16.287 -4.733 -17.517 1.00 95.12 91 SER A CA 1
ATOM 721 C C . SER A 1 91 ? -15.976 -5.074 -18.975 1.00 95.12 91 SER A C 1
ATOM 723 O O . SER A 1 91 ? -16.170 -4.243 -19.859 1.00 95.12 91 SER A O 1
ATOM 725 N N . GLY A 1 92 ? -15.453 -6.269 -19.257 1.00 95.44 92 GLY A N 1
ATOM 726 C CA . GLY A 1 92 ? -14.959 -6.642 -20.584 1.00 95.44 92 GLY A CA 1
ATOM 727 C C . GLY A 1 92 ? -13.630 -5.979 -20.977 1.00 95.44 92 GLY A C 1
ATOM 728 O O . GLY A 1 92 ? -13.186 -6.145 -22.117 1.00 95.44 92 GLY A O 1
ATOM 729 N N . GLN A 1 93 ? -12.979 -5.242 -20.065 1.00 95.56 93 GLN A N 1
ATOM 730 C CA . GLN A 1 93 ? -11.676 -4.617 -20.308 1.00 95.56 93 GLN A CA 1
ATOM 731 C C . GLN A 1 93 ? -10.627 -5.675 -20.663 1.00 95.56 93 GLN A C 1
ATOM 733 O O . GLN A 1 93 ? -10.500 -6.693 -19.985 1.00 95.56 93 GLN A O 1
ATOM 738 N N . LYS A 1 94 ? -9.852 -5.417 -21.718 1.00 96.31 94 LYS A N 1
ATOM 739 C CA . LYS A 1 94 ? -8.789 -6.313 -22.182 1.00 96.31 94 LYS A CA 1
ATOM 740 C C . LYS A 1 94 ? -7.452 -5.897 -21.585 1.00 96.31 94 LYS A C 1
ATOM 742 O O . LYS A 1 94 ? -7.067 -4.735 -21.682 1.00 96.31 94 LYS A O 1
ATOM 747 N N . LEU A 1 95 ? -6.749 -6.857 -21.004 1.00 94.88 95 LEU A N 1
ATOM 748 C CA . LEU A 1 95 ? -5.444 -6.704 -20.377 1.00 94.88 95 LEU A CA 1
ATOM 749 C C . LEU A 1 95 ? -4.496 -7.796 -20.881 1.00 94.88 95 LEU A C 1
ATOM 751 O O . LEU A 1 95 ? -4.926 -8.799 -21.460 1.00 94.88 95 LEU A O 1
ATOM 755 N N . SER A 1 96 ? -3.201 -7.611 -20.634 1.00 95.44 96 SER A N 1
ATOM 756 C CA . SER A 1 96 ? -2.210 -8.663 -20.854 1.00 95.44 96 SER A CA 1
ATOM 757 C C . SER A 1 96 ? -2.581 -9.919 -20.069 1.00 95.44 96 SER A C 1
ATOM 759 O O . SER A 1 96 ? -3.059 -9.831 -18.938 1.00 95.44 96 SER A O 1
ATOM 761 N N . GLY A 1 97 ? -2.337 -11.086 -20.659 1.00 95.75 97 GLY A N 1
ATOM 762 C CA . GLY A 1 97 ? -2.663 -12.386 -20.082 1.00 95.75 97 GLY A CA 1
ATOM 763 C C . GLY A 1 97 ? -2.299 -12.568 -18.613 1.00 95.75 97 GLY A C 1
ATOM 764 O O . GLY A 1 97 ? -3.140 -12.929 -17.793 1.00 95.75 97 GLY A O 1
ATOM 765 N N . ASN A 1 98 ? -1.056 -12.231 -18.269 1.00 93.81 98 ASN A N 1
ATOM 766 C CA . ASN A 1 98 ? -0.503 -12.360 -16.921 1.00 93.81 98 ASN A CA 1
ATOM 767 C C . ASN A 1 98 ? -1.223 -11.499 -15.865 1.00 93.81 98 ASN A C 1
ATOM 769 O O . ASN A 1 98 ? -1.138 -11.803 -14.675 1.00 93.81 98 ASN A O 1
ATOM 773 N N . GLU A 1 99 ? -1.950 -10.450 -16.268 1.00 96.38 99 GLU A N 1
ATOM 774 C CA . GLU A 1 99 ? -2.734 -9.624 -15.343 1.00 96.38 99 GLU A CA 1
ATOM 775 C C . GLU A 1 99 ? -3.914 -10.399 -14.737 1.00 96.38 99 GLU A C 1
ATOM 777 O O . GLU A 1 99 ? -4.453 -9.969 -13.723 1.00 96.38 99 GLU A O 1
ATOM 782 N N . THR A 1 100 ? -4.275 -11.577 -15.266 1.00 96.81 100 THR A N 1
ATOM 783 C CA . THR A 1 100 ? -5.273 -12.456 -14.630 1.00 96.81 100 THR A CA 1
ATOM 784 C C . THR A 1 100 ? -4.866 -12.898 -13.215 1.00 96.81 100 THR A C 1
ATOM 786 O O . THR A 1 100 ? -5.723 -13.232 -12.396 1.00 96.81 100 THR A O 1
ATOM 789 N N . ARG A 1 101 ? -3.558 -12.895 -12.912 1.00 97.38 101 ARG A N 1
ATOM 790 C CA . ARG A 1 101 ? -2.986 -13.209 -11.589 1.00 97.38 101 ARG A CA 1
ATOM 791 C C . ARG A 1 101 ? -2.739 -11.966 -10.730 1.00 97.38 101 ARG A C 1
ATOM 793 O O . ARG A 1 101 ? -2.275 -12.090 -9.596 1.00 97.38 101 ARG A O 1
ATOM 800 N N . ASN A 1 102 ? -3.007 -10.771 -11.249 1.00 97.94 102 ASN A N 1
ATOM 801 C CA . ASN A 1 102 ? -2.866 -9.523 -10.512 1.00 97.94 102 ASN A CA 1
ATOM 802 C C . ASN A 1 102 ? -4.154 -9.257 -9.714 1.00 97.94 102 ASN A C 1
ATOM 804 O O . ASN A 1 102 ? -5.217 -9.034 -10.293 1.00 97.94 102 ASN A O 1
ATOM 808 N N . LEU A 1 103 ? -4.062 -9.267 -8.378 1.00 98.56 103 LEU A N 1
ATOM 809 C CA . LEU A 1 103 ? -5.224 -9.042 -7.511 1.00 98.56 103 LEU A CA 1
ATOM 810 C C . LEU A 1 103 ? -5.847 -7.661 -7.748 1.00 98.56 103 LEU A C 1
ATOM 812 O O . LEU A 1 103 ? -7.067 -7.550 -7.830 1.00 98.56 103 LEU A O 1
ATOM 816 N N . ASN A 1 104 ? -5.026 -6.634 -7.982 1.00 97.94 104 ASN A N 1
ATOM 817 C CA . ASN A 1 104 ? -5.497 -5.293 -8.319 1.00 97.94 104 ASN A CA 1
ATOM 818 C C . ASN A 1 104 ? -5.916 -5.160 -9.798 1.00 97.94 104 ASN A C 1
ATOM 820 O O . ASN A 1 104 ? -5.813 -4.083 -10.376 1.00 97.94 104 ASN A O 1
ATOM 824 N N . ARG A 1 105 ? -6.313 -6.260 -10.451 1.00 97.75 105 ARG A N 1
ATOM 825 C CA . ARG A 1 105 ? -6.988 -6.310 -11.766 1.00 97.75 105 ARG A CA 1
ATOM 826 C C . ARG A 1 105 ? -8.186 -7.263 -11.760 1.00 97.75 105 ARG A C 1
ATOM 828 O O . ARG A 1 105 ? -8.743 -7.571 -12.816 1.00 97.75 105 ARG A O 1
ATOM 835 N N . ALA A 1 106 ? -8.541 -7.779 -10.588 1.00 98.00 106 ALA A N 1
ATOM 836 C CA . ALA A 1 106 ? -9.510 -8.850 -10.432 1.00 98.00 106 ALA A CA 1
ATOM 837 C C . ALA A 1 106 ? -10.778 -8.420 -9.684 1.00 98.00 106 ALA A C 1
ATOM 839 O O . ALA A 1 106 ? -11.706 -9.218 -9.610 1.00 98.00 106 ALA A O 1
ATOM 840 N N . TYR A 1 107 ? -10.842 -7.203 -9.130 1.00 98.56 107 TYR A N 1
ATOM 841 C CA . TYR A 1 107 ? -12.041 -6.706 -8.443 1.00 98.56 107 TYR A CA 1
ATOM 842 C C . TYR A 1 107 ? -13.171 -6.381 -9.432 1.00 98.56 107 TYR A C 1
ATOM 844 O O . TYR A 1 107 ? -12.874 -5.939 -10.527 1.00 98.56 107 TYR A O 1
ATOM 852 N N . PRO A 1 108 ? -14.459 -6.564 -9.085 1.00 98.38 108 PRO A N 1
ATOM 853 C CA . PRO A 1 108 ? -14.983 -6.997 -7.789 1.00 98.38 108 PRO A CA 1
ATOM 854 C C . PRO A 1 108 ? -14.840 -8.508 -7.551 1.00 98.38 108 PRO A C 1
ATOM 856 O O . PRO A 1 108 ? -15.185 -8.992 -6.474 1.00 98.38 108 PRO A O 1
ATOM 859 N N . GLY A 1 109 ? -14.319 -9.247 -8.529 1.00 97.94 109 GLY A N 1
ATOM 860 C CA . GLY A 1 109 ? -14.144 -10.690 -8.480 1.00 97.94 109 GLY A CA 1
ATOM 861 C C . GLY A 1 109 ? -15.432 -11.456 -8.745 1.00 97.94 109 GLY A C 1
ATOM 862 O O . GLY A 1 109 ? -16.521 -10.895 -8.866 1.00 97.94 109 GLY A O 1
ATOM 863 N N . ARG A 1 110 ? -15.300 -12.778 -8.832 1.00 97.19 110 ARG A N 1
ATOM 864 C CA . ARG A 1 110 ? -16.423 -13.711 -8.975 1.00 97.19 110 ARG A CA 1
ATOM 865 C C . ARG A 1 110 ? -16.115 -15.046 -8.302 1.00 97.19 110 ARG A C 1
ATOM 867 O O . ARG A 1 110 ? -14.976 -15.511 -8.306 1.00 97.19 110 ARG A O 1
ATOM 874 N N . SER A 1 111 ? -17.137 -15.671 -7.724 1.00 97.31 111 SER A N 1
ATOM 875 C CA . SER A 1 111 ? -17.011 -16.933 -6.981 1.00 97.31 111 SER A CA 1
ATOM 876 C C . SER A 1 111 ? -16.678 -18.139 -7.864 1.00 97.31 111 SER A C 1
ATOM 878 O O . SER A 1 111 ? -16.117 -19.121 -7.377 1.00 97.31 111 SER A O 1
ATOM 880 N N . ASP A 1 112 ? -16.988 -18.068 -9.157 1.00 96.88 112 ASP A N 1
ATOM 881 C CA . ASP A 1 112 ? -16.740 -19.098 -10.168 1.00 96.88 112 ASP A CA 1
ATOM 882 C C . ASP A 1 112 ? -15.537 -18.780 -11.080 1.00 96.88 112 ASP A C 1
ATOM 884 O O . ASP A 1 112 ? -15.310 -19.473 -12.071 1.00 96.88 112 ASP A O 1
ATOM 888 N N . GLY A 1 113 ? -14.745 -17.758 -10.737 1.00 95.81 113 GLY A N 1
ATOM 889 C CA . GLY A 1 113 ? -13.582 -17.322 -11.511 1.00 95.81 113 GLY A CA 1
ATOM 890 C C . GLY A 1 113 ? -12.282 -18.070 -11.220 1.00 95.81 113 GLY A C 1
ATOM 891 O O . GLY A 1 113 ? -12.246 -19.136 -10.585 1.00 95.81 113 GLY A O 1
ATOM 892 N N . THR A 1 114 ? -11.188 -17.466 -11.681 1.00 96.75 114 THR A N 1
ATOM 893 C CA . THR A 1 114 ? -9.819 -17.865 -11.346 1.00 96.75 114 THR A CA 1
ATOM 894 C C . THR A 1 114 ? -9.558 -17.739 -9.840 1.00 96.75 114 THR A C 1
ATOM 896 O O . THR A 1 114 ? -10.368 -17.195 -9.085 1.00 96.75 114 THR A O 1
ATOM 899 N N . TYR A 1 115 ? -8.429 -18.268 -9.365 1.00 97.75 115 TYR A N 1
ATOM 900 C CA . TYR A 1 115 ? -8.059 -18.167 -7.952 1.00 97.75 115 TYR A CA 1
ATOM 901 C C . TYR A 1 115 ? -8.018 -16.702 -7.485 1.00 97.75 115 TYR A C 1
ATOM 903 O O . TYR A 1 115 ? -8.631 -16.354 -6.477 1.00 97.75 115 TYR A O 1
ATOM 911 N N . THR A 1 116 ? -7.369 -15.824 -8.248 1.00 98.38 116 THR A N 1
ATOM 912 C CA . THR A 1 116 ? -7.244 -14.397 -7.945 1.00 98.38 116 THR A CA 1
ATOM 913 C C . THR A 1 116 ? -8.598 -13.678 -7.995 1.00 98.38 116 THR A C 1
ATOM 915 O O . THR A 1 116 ? -8.886 -12.880 -7.105 1.00 98.38 116 THR A O 1
ATOM 918 N N . GLU A 1 117 ? -9.481 -14.013 -8.946 1.00 98.19 117 GLU A N 1
ATOM 919 C CA . GLU A 1 117 ? -10.858 -13.483 -8.984 1.00 98.19 117 GLU A CA 1
ATOM 920 C C . GLU A 1 117 ? -11.692 -13.926 -7.772 1.00 98.19 117 GLU A C 1
ATOM 922 O O . GLU A 1 117 ? -12.500 -13.146 -7.268 1.00 98.19 117 GLU A O 1
ATOM 927 N N . LYS A 1 118 ? -11.488 -15.148 -7.265 1.00 98.56 118 LYS A N 1
ATOM 928 C CA . LYS A 1 118 ? -12.147 -15.635 -6.042 1.00 98.56 118 LYS A CA 1
ATOM 929 C C . LYS A 1 118 ? -11.651 -14.915 -4.791 1.00 98.56 118 LYS A C 1
ATOM 931 O O . LYS A 1 118 ? -12.449 -14.648 -3.895 1.00 98.56 118 LYS A O 1
ATOM 936 N N . VAL A 1 119 ? -10.360 -14.578 -4.727 1.00 98.50 119 VAL A N 1
ATOM 937 C CA . VAL A 1 119 ? -9.802 -13.757 -3.639 1.00 98.50 119 VAL A CA 1
ATOM 938 C C . VAL A 1 119 ? -10.410 -12.354 -3.668 1.00 98.50 119 VAL A C 1
ATOM 940 O O . VAL A 1 119 ? -10.922 -11.900 -2.646 1.00 98.50 119 VAL A O 1
ATOM 943 N N . ALA A 1 120 ? -10.437 -11.701 -4.836 1.00 98.75 120 ALA A N 1
ATOM 944 C CA . ALA A 1 120 ? -11.081 -10.396 -4.995 1.00 98.75 120 ALA A CA 1
ATOM 945 C C . ALA A 1 120 ? -12.570 -10.446 -4.611 1.00 98.75 120 ALA A C 1
ATOM 947 O O . ALA A 1 120 ? -13.044 -9.588 -3.868 1.00 98.75 120 ALA A O 1
ATOM 948 N N . PHE A 1 121 ? -13.282 -11.502 -5.021 1.00 98.75 121 PHE A N 1
ATOM 949 C CA . PHE A 1 121 ? -14.679 -11.728 -4.646 1.00 98.75 121 PHE A CA 1
ATOM 950 C C . PHE A 1 121 ? -14.857 -11.840 -3.133 1.00 98.75 121 PHE A C 1
ATOM 952 O O . PHE A 1 121 ? -15.743 -11.208 -2.569 1.00 98.75 121 PHE A O 1
ATOM 959 N N . ALA A 1 122 ? -14.001 -12.610 -2.457 1.00 98.69 122 ALA A N 1
ATOM 960 C CA . ALA A 1 122 ? -14.067 -12.768 -1.009 1.00 98.69 122 ALA A CA 1
ATOM 961 C C . ALA A 1 122 ? -13.859 -11.435 -0.271 1.00 98.69 122 ALA A C 1
ATOM 963 O O . ALA A 1 122 ? -14.561 -11.167 0.705 1.00 98.69 122 ALA A O 1
ATOM 964 N N . ILE A 1 123 ? -12.947 -10.583 -0.752 1.00 98.81 123 ILE A N 1
ATOM 965 C CA . ILE A 1 123 ? -12.729 -9.237 -0.202 1.00 98.81 123 ILE A CA 1
ATOM 966 C C . ILE A 1 123 ? -13.961 -8.355 -0.453 1.00 98.81 123 ILE A C 1
ATOM 968 O O . ILE A 1 123 ? -14.470 -7.742 0.485 1.00 98.81 123 ILE A O 1
ATOM 972 N N . THR A 1 124 ? -14.505 -8.345 -1.672 1.00 98.81 124 THR A N 1
ATOM 973 C CA . THR A 1 124 ? -15.735 -7.604 -2.003 1.00 98.81 124 THR A CA 1
ATOM 974 C C . THR A 1 124 ? -16.912 -8.027 -1.119 1.00 98.81 124 THR A C 1
ATOM 976 O O . THR A 1 124 ? -17.618 -7.185 -0.561 1.00 98.81 124 THR A O 1
ATOM 979 N N . GLU A 1 125 ? -17.120 -9.331 -0.935 1.00 98.75 125 GLU A N 1
ATOM 980 C CA . GLU A 1 125 ? -18.196 -9.851 -0.089 1.00 98.75 125 GLU A CA 1
ATOM 981 C C . GLU A 1 125 ? -17.946 -9.576 1.397 1.00 98.75 125 GLU A C 1
ATOM 983 O O . GLU A 1 125 ? -18.895 -9.312 2.135 1.00 98.75 125 GLU A O 1
ATOM 988 N N . MET A 1 126 ? -16.688 -9.556 1.852 1.00 98.50 126 MET A N 1
ATOM 989 C CA . MET A 1 126 ? -16.338 -9.111 3.203 1.00 98.50 126 MET A CA 1
ATOM 990 C C . MET A 1 126 ? -16.737 -7.647 3.426 1.00 98.50 126 MET A C 1
ATOM 992 O O . MET A 1 126 ? -17.337 -7.343 4.460 1.00 98.50 126 MET A O 1
ATOM 996 N N . VAL A 1 127 ? -16.447 -6.762 2.468 1.00 98.81 127 VAL A N 1
ATOM 997 C CA . VAL A 1 127 ? -16.824 -5.339 2.522 1.00 98.81 127 VAL A CA 1
ATOM 998 C C . VAL A 1 127 ? -18.341 -5.186 2.630 1.00 98.81 127 VAL A C 1
ATOM 1000 O O . VAL A 1 127 ? -18.821 -4.486 3.524 1.00 98.81 127 VAL A O 1
ATOM 1003 N N . LYS A 1 128 ? -19.106 -5.894 1.787 1.00 98.62 128 LYS A N 1
ATOM 1004 C CA . LYS A 1 128 ? -20.579 -5.864 1.815 1.00 98.62 128 LYS A CA 1
ATOM 1005 C C . LYS A 1 128 ? -21.148 -6.439 3.109 1.00 98.62 128 LYS A C 1
ATOM 1007 O O . LYS A 1 128 ? -21.941 -5.787 3.775 1.00 98.62 128 LYS A O 1
ATOM 1012 N N . LYS A 1 129 ? -20.739 -7.654 3.486 1.00 98.38 129 LYS A N 1
ATOM 1013 C CA . LYS A 1 129 ? -21.306 -8.388 4.627 1.00 98.38 129 LYS A CA 1
ATOM 1014 C C . LYS A 1 129 ? -21.090 -7.66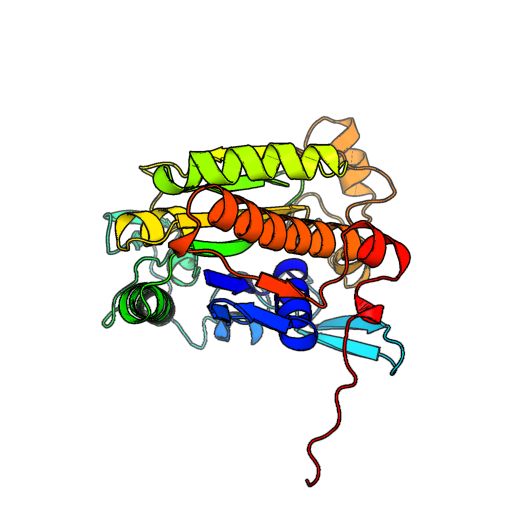6 5.955 1.00 98.38 129 LYS A C 1
ATOM 1016 O O . LYS A 1 129 ? -21.948 -7.744 6.829 1.00 98.38 129 LYS A O 1
ATOM 1021 N N . ASN A 1 130 ? -19.953 -6.989 6.109 1.00 98.25 130 ASN A N 1
ATOM 1022 C CA . ASN A 1 130 ? -19.621 -6.256 7.329 1.00 98.25 130 ASN A CA 1
ATOM 1023 C C . ASN A 1 130 ? -19.973 -4.760 7.243 1.00 98.25 130 ASN A C 1
ATOM 1025 O O . ASN A 1 130 ? -19.625 -4.022 8.159 1.00 98.25 130 ASN A O 1
ATOM 1029 N N . ASN A 1 131 ? -20.645 -4.306 6.173 1.00 97.44 131 ASN A N 1
ATOM 1030 C CA . ASN A 1 131 ? -21.002 -2.899 5.939 1.00 97.44 131 ASN A CA 1
ATOM 1031 C C . ASN A 1 131 ? -19.821 -1.938 6.159 1.00 97.44 131 ASN A C 1
ATOM 1033 O O . ASN A 1 131 ? -19.930 -0.935 6.864 1.00 97.44 131 ASN A O 1
ATOM 1037 N N . ILE A 1 132 ? -18.664 -2.271 5.587 1.00 98.56 132 ILE A N 1
ATOM 1038 C CA . ILE A 1 132 ? -17.431 -1.520 5.823 1.00 98.56 132 ILE A CA 1
ATOM 1039 C C . ILE A 1 132 ? -17.546 -0.125 5.195 1.00 98.56 132 ILE A C 1
ATOM 1041 O O . ILE A 1 132 ? -17.746 0.006 3.990 1.00 98.56 132 ILE A O 1
ATOM 1045 N N . ASN A 1 133 ? -17.400 0.921 6.017 1.00 98.44 133 ASN A N 1
ATOM 1046 C CA . ASN A 1 133 ? -17.572 2.309 5.573 1.00 98.44 133 ASN A CA 1
ATOM 1047 C C . ASN A 1 133 ? -16.444 2.827 4.678 1.00 98.44 133 ASN A C 1
ATOM 1049 O O . ASN A 1 133 ? -16.706 3.613 3.775 1.00 98.44 133 ASN A O 1
ATOM 1053 N N . MET A 1 134 ? -15.203 2.419 4.938 1.00 98.69 134 MET A N 1
ATOM 1054 C CA . MET A 1 134 ? -14.029 2.835 4.1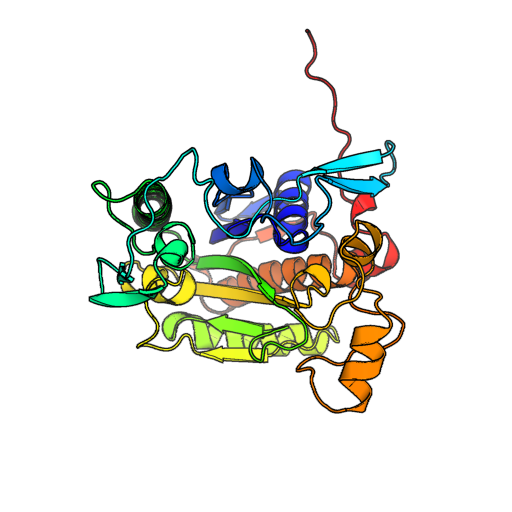74 1.00 98.69 134 MET A CA 1
ATOM 1055 C C . MET A 1 134 ? -13.058 1.670 4.010 1.00 98.69 134 MET A C 1
ATOM 1057 O O . MET A 1 134 ? -12.851 0.909 4.959 1.00 98.69 134 MET A O 1
ATOM 1061 N N . THR A 1 135 ? -12.466 1.563 2.824 1.00 98.88 135 THR A N 1
ATOM 1062 C CA . THR A 1 135 ? -11.456 0.580 2.445 1.00 98.88 135 THR A CA 1
ATOM 1063 C C . THR A 1 135 ? -10.250 1.315 1.879 1.00 98.88 135 THR A C 1
ATOM 1065 O O . THR A 1 135 ? -10.399 2.076 0.922 1.00 98.88 135 THR A O 1
ATOM 1068 N N . ILE A 1 136 ? -9.081 1.079 2.472 1.00 98.88 136 ILE A N 1
ATOM 1069 C CA . ILE A 1 136 ? -7.797 1.633 2.041 1.00 98.88 136 ILE A CA 1
ATOM 1070 C C . ILE A 1 136 ? -6.912 0.474 1.585 1.00 98.88 136 ILE A C 1
ATOM 1072 O O . ILE A 1 136 ? -6.643 -0.440 2.364 1.00 98.88 136 ILE A O 1
ATOM 1076 N N . ASP A 1 137 ? -6.470 0.508 0.333 1.00 98.88 137 ASP A N 1
ATOM 1077 C CA . ASP A 1 137 ? -5.518 -0.447 -0.236 1.00 98.88 137 ASP A CA 1
ATOM 1078 C C . ASP A 1 137 ? -4.128 0.191 -0.311 1.00 98.88 137 ASP A C 1
ATOM 1080 O O . ASP A 1 137 ? -3.930 1.188 -1.005 1.00 98.88 137 ASP A O 1
ATOM 1084 N N . LEU A 1 138 ? -3.174 -0.336 0.456 1.00 98.88 138 LEU A N 1
ATOM 1085 C CA . LEU A 1 138 ? -1.821 0.210 0.545 1.00 98.88 138 LEU A CA 1
ATOM 1086 C C . LEU A 1 138 ? -0.947 -0.402 -0.551 1.00 98.88 138 LEU A C 1
ATOM 1088 O O . LEU A 1 138 ? -0.745 -1.619 -0.567 1.00 98.88 138 LEU A O 1
ATOM 1092 N N . HIS A 1 139 ? -0.421 0.449 -1.428 1.00 98.75 139 HIS A N 1
ATOM 1093 C CA . HIS A 1 139 ? 0.443 0.093 -2.551 1.00 98.75 139 HIS A CA 1
ATOM 1094 C C . HIS A 1 139 ? 1.748 0.883 -2.533 1.00 98.75 139 HIS A C 1
ATOM 1096 O O . HIS A 1 139 ? 1.919 1.873 -1.817 1.00 98.75 139 HIS A O 1
ATOM 1102 N N . GLU A 1 140 ? 2.682 0.430 -3.356 1.00 98.50 140 GLU A N 1
ATOM 1103 C CA . GLU A 1 140 ? 3.837 1.226 -3.726 1.00 98.50 140 GLU A CA 1
ATOM 1104 C C . GLU A 1 140 ? 4.013 1.261 -5.239 1.00 98.50 140 GLU A C 1
ATOM 1106 O O . GLU A 1 140 ? 3.661 0.318 -5.950 1.00 98.50 140 GLU A O 1
ATOM 1111 N N . ALA A 1 141 ? 4.656 2.326 -5.706 1.00 97.38 141 ALA A N 1
ATOM 1112 C CA . ALA A 1 141 ? 4.947 2.545 -7.107 1.00 97.38 141 ALA A CA 1
ATOM 1113 C C . ALA A 1 141 ? 6.431 2.840 -7.330 1.00 97.38 141 ALA A C 1
ATOM 1115 O O . ALA A 1 141 ? 7.151 3.318 -6.450 1.00 97.38 141 ALA A O 1
ATOM 1116 N N . SER A 1 142 ? 6.894 2.589 -8.551 1.00 96.94 142 SER A N 1
ATOM 1117 C CA . SER A 1 142 ? 8.244 2.939 -8.984 1.00 96.94 142 SER A CA 1
ATOM 1118 C C . SER A 1 142 ? 8.431 4.457 -9.144 1.00 96.94 142 SER A C 1
ATOM 1120 O O . SER A 1 142 ? 7.519 5.093 -9.674 1.00 96.94 142 SER A O 1
ATOM 1122 N N . PRO A 1 143 ? 9.608 5.033 -8.825 1.00 97.50 143 PRO A N 1
ATOM 1123 C CA . PRO A 1 143 ? 9.900 6.469 -8.968 1.00 97.50 143 PRO A CA 1
ATOM 1124 C C . PRO A 1 143 ? 9.582 7.101 -10.338 1.00 97.50 143 PRO A C 1
ATOM 1126 O O . PRO A 1 143 ? 9.333 8.302 -10.429 1.00 97.50 143 PRO A O 1
ATOM 1129 N N . GLU A 1 144 ? 9.595 6.317 -11.414 1.00 96.56 144 GLU A N 1
ATOM 1130 C CA . GLU A 1 144 ? 9.268 6.730 -12.786 1.00 96.56 144 GLU A CA 1
ATOM 1131 C C . GLU A 1 144 ? 7.782 6.594 -13.175 1.00 96.56 144 GLU A C 1
ATOM 1133 O O . GLU A 1 144 ? 7.429 6.834 -14.330 1.00 96.56 144 GLU A O 1
ATOM 1138 N N . TYR A 1 145 ? 6.906 6.197 -12.252 1.00 95.19 145 TYR A N 1
ATOM 1139 C CA . TYR A 1 145 ? 5.466 6.097 -12.493 1.00 95.19 145 TYR A CA 1
ATOM 1140 C C . TYR A 1 145 ? 4.758 7.383 -12.039 1.00 95.19 145 TYR A C 1
ATOM 1142 O O . TYR A 1 145 ? 5.066 7.862 -10.957 1.00 95.19 145 TYR A O 1
ATOM 1150 N N . PRO A 1 146 ? 3.822 7.959 -12.820 1.00 92.06 146 PRO A N 1
ATOM 1151 C CA . PRO A 1 146 ? 3.216 9.256 -12.503 1.00 92.06 146 PRO A CA 1
ATOM 1152 C C . PRO A 1 146 ? 2.304 9.259 -11.276 1.00 92.06 146 PRO A C 1
ATOM 1154 O O . PRO A 1 146 ? 2.189 10.287 -10.620 1.00 92.06 146 PRO A O 1
ATOM 1157 N N . VAL A 1 147 ? 1.658 8.134 -10.964 1.00 93.88 147 VAL A N 1
ATOM 1158 C CA . VAL A 1 147 ? 0.761 8.021 -9.807 1.00 93.88 147 VAL A CA 1
ATOM 1159 C C . VAL A 1 147 ? 1.545 7.383 -8.664 1.00 93.88 147 VAL A C 1
ATOM 1161 O O . VAL A 1 147 ? 1.517 6.174 -8.465 1.00 93.88 147 VAL A O 1
ATOM 1164 N N . ILE A 1 148 ? 2.330 8.207 -7.979 1.00 96.00 148 ILE A N 1
ATOM 1165 C CA . ILE A 1 148 ? 3.279 7.825 -6.929 1.00 96.00 148 ILE A CA 1
ATOM 1166 C C . ILE A 1 148 ? 3.268 8.890 -5.838 1.00 96.00 148 ILE A C 1
ATOM 1168 O O . ILE A 1 148 ? 3.078 10.065 -6.147 1.00 96.00 148 ILE A O 1
ATOM 1172 N N . ASN A 1 149 ? 3.474 8.496 -4.574 1.00 96.81 149 ASN A N 1
ATOM 1173 C CA . ASN A 1 149 ? 3.240 9.384 -3.431 1.00 96.81 149 ASN A CA 1
ATOM 1174 C C . ASN A 1 149 ? 1.882 10.079 -3.598 1.00 96.81 149 ASN A C 1
ATOM 1176 O O . ASN A 1 149 ? 1.794 11.304 -3.600 1.00 96.81 149 ASN A O 1
ATOM 1180 N N . ALA A 1 150 ? 0.839 9.280 -3.822 1.00 97.81 150 ALA A N 1
ATOM 1181 C CA . ALA A 1 150 ? -0.478 9.757 -4.213 1.00 97.81 150 ALA A CA 1
ATOM 1182 C C . ALA A 1 150 ? -1.586 8.929 -3.562 1.00 97.81 150 ALA A C 1
ATOM 1184 O O . ALA A 1 150 ? -1.438 7.730 -3.321 1.00 97.81 150 ALA A O 1
ATOM 1185 N N . ILE A 1 151 ? -2.717 9.576 -3.314 1.00 98.75 151 ILE A N 1
ATOM 1186 C CA . ILE A 1 151 ? -3.977 8.944 -2.947 1.00 98.75 151 ILE A CA 1
ATOM 1187 C C . ILE A 1 151 ? -4.814 8.834 -4.219 1.00 98.75 151 ILE A C 1
ATOM 1189 O O . ILE A 1 151 ? -5.158 9.849 -4.814 1.00 98.75 151 ILE A O 1
ATOM 1193 N N . VAL A 1 152 ? -5.168 7.618 -4.627 1.00 98.62 152 VAL A N 1
ATOM 1194 C CA . VAL A 1 152 ? -6.127 7.373 -5.708 1.00 98.62 152 VAL A CA 1
ATOM 1195 C C . VAL A 1 152 ? -7.476 7.053 -5.087 1.00 98.62 152 VAL A C 1
ATOM 1197 O O . VAL A 1 152 ? -7.653 6.004 -4.468 1.00 98.62 152 VAL A O 1
ATOM 1200 N N . ALA A 1 153 ? -8.442 7.949 -5.237 1.00 98.62 153 ALA A N 1
ATOM 1201 C CA . ALA A 1 153 ? -9.721 7.822 -4.549 1.00 98.62 153 ALA A CA 1
ATOM 1202 C C . ALA A 1 153 ? -10.877 7.607 -5.532 1.00 98.62 153 ALA A C 1
ATOM 1204 O O . ALA A 1 153 ? -10.885 8.107 -6.651 1.00 98.62 153 ALA A O 1
ATOM 1205 N N . HIS A 1 154 ? -11.887 6.849 -5.126 1.00 98.75 154 HIS A N 1
ATOM 1206 C CA . HIS A 1 154 ? -13.176 6.808 -5.816 1.00 98.75 154 HIS A CA 1
ATOM 1207 C C . HIS A 1 154 ? -13.914 8.146 -5.664 1.00 98.75 154 HIS A C 1
ATOM 1209 O O . HIS A 1 154 ? -13.787 8.781 -4.621 1.00 98.75 154 HIS A O 1
ATOM 1215 N N . GLU A 1 155 ? -14.757 8.565 -6.614 1.00 98.25 155 GLU A N 1
ATOM 1216 C CA . GLU A 1 155 ? -15.450 9.868 -6.569 1.00 98.25 155 GLU A CA 1
ATOM 1217 C C . GLU A 1 155 ? -16.196 10.133 -5.250 1.00 98.25 155 GLU A C 1
ATOM 1219 O O . GLU A 1 155 ? -16.188 11.252 -4.744 1.00 98.25 155 GLU A O 1
ATOM 1224 N N . ARG A 1 156 ? -16.772 9.092 -4.636 1.00 97.94 156 ARG A N 1
ATOM 1225 C CA . ARG A 1 156 ? -17.428 9.185 -3.318 1.00 97.94 156 ARG A CA 1
ATOM 1226 C C . ARG A 1 156 ? -16.464 9.469 -2.160 1.00 97.94 156 ARG A C 1
ATOM 1228 O O . ARG A 1 156 ? -16.889 10.026 -1.161 1.00 97.94 156 ARG A O 1
ATOM 1235 N N . ALA A 1 157 ? -15.205 9.052 -2.269 1.00 98.38 157 ALA A N 1
ATOM 1236 C CA . ALA A 1 157 ? -14.171 9.255 -1.255 1.00 98.38 157 ALA A CA 1
ATOM 1237 C C . ALA A 1 157 ? -13.393 10.570 -1.451 1.00 98.38 157 ALA A C 1
ATOM 1239 O O . ALA A 1 157 ? -12.666 10.979 -0.552 1.00 98.38 157 ALA A O 1
ATOM 1240 N N . MET A 1 158 ? -13.564 11.254 -2.590 1.00 98.25 158 MET A N 1
ATOM 1241 C CA . MET A 1 158 ? -12.805 12.462 -2.934 1.00 98.25 158 MET A CA 1
ATOM 1242 C C . MET A 1 158 ? -12.876 13.586 -1.898 1.00 98.25 158 MET A C 1
ATOM 1244 O O . MET A 1 158 ? -11.824 14.139 -1.583 1.00 98.25 158 MET A O 1
ATOM 1248 N N . PRO A 1 159 ? -14.056 13.928 -1.338 1.00 97.88 159 PRO A N 1
ATOM 1249 C CA . PRO A 1 159 ? -14.137 14.968 -0.315 1.00 97.88 159 PRO A CA 1
ATOM 1250 C C . PRO A 1 159 ? -13.273 14.638 0.908 1.00 97.88 159 PRO A C 1
ATOM 1252 O O . PRO A 1 159 ? -12.477 15.472 1.331 1.00 97.88 159 PRO A O 1
ATOM 1255 N N . ILE A 1 160 ? -13.342 13.393 1.394 1.00 98.31 160 ILE A N 1
ATOM 1256 C CA . ILE A 1 160 ? -12.532 12.919 2.524 1.00 98.31 160 ILE A CA 1
ATOM 1257 C C . ILE A 1 160 ? -11.043 12.954 2.161 1.00 98.31 160 ILE A C 1
ATOM 1259 O O . ILE A 1 160 ? -10.252 13.589 2.853 1.00 98.31 160 ILE A O 1
ATOM 1263 N N . SER A 1 161 ? -10.648 12.342 1.043 1.00 98.50 161 SER A N 1
ATOM 1264 C CA . SER A 1 161 ? -9.238 12.275 0.646 1.00 98.50 161 SER A CA 1
ATOM 1265 C C . SER A 1 161 ? -8.624 13.653 0.366 1.00 98.50 161 SER A C 1
ATOM 1267 O O . SER A 1 161 ? -7.439 13.843 0.616 1.00 98.50 161 SER A O 1
ATOM 1269 N N . SER A 1 162 ? -9.409 14.640 -0.082 1.00 98.25 162 SER A N 1
ATOM 1270 C CA . SER A 1 162 ? -8.926 16.017 -0.259 1.00 98.25 162 SER A CA 1
ATOM 1271 C C . SER A 1 162 ? -8.524 16.688 1.053 1.00 98.25 162 SER A C 1
ATOM 1273 O O . SER A 1 162 ? -7.493 17.357 1.105 1.00 98.25 162 SER A O 1
ATOM 1275 N N . GLN A 1 163 ? -9.281 16.459 2.128 1.00 98.31 163 GLN A N 1
ATOM 1276 C CA . GLN A 1 163 ? -8.934 16.964 3.453 1.00 98.31 163 GLN A CA 1
ATOM 1277 C C . GLN A 1 163 ? -7.737 16.211 4.039 1.00 98.31 163 GLN A C 1
ATOM 1279 O O . GLN A 1 163 ? -6.857 16.841 4.615 1.00 98.31 163 GLN A O 1
ATOM 1284 N N . VAL A 1 164 ? -7.636 14.900 3.796 1.00 98.62 164 VAL A N 1
ATOM 1285 C CA . VAL A 1 164 ? -6.450 14.115 4.173 1.00 98.62 164 VAL A CA 1
ATOM 1286 C C . VAL A 1 164 ? -5.176 14.673 3.541 1.00 98.62 164 VAL A C 1
ATOM 1288 O O . VAL A 1 164 ? -4.193 14.852 4.251 1.00 98.62 164 VAL A O 1
ATOM 1291 N N . VAL A 1 165 ? -5.183 14.990 2.240 1.00 98.19 165 VAL A N 1
ATOM 1292 C CA . VAL A 1 165 ? -4.010 15.594 1.583 1.00 98.19 165 VAL A CA 1
ATOM 1293 C C . VAL A 1 165 ? -3.612 16.909 2.250 1.00 98.19 165 VAL A C 1
ATOM 1295 O O . VAL A 1 165 ? -2.433 17.113 2.522 1.00 98.19 165 VAL A O 1
ATOM 1298 N N . MET A 1 166 ? -4.579 17.780 2.562 1.00 97.81 166 MET A N 1
ATOM 1299 C CA . MET A 1 166 ? -4.292 19.043 3.254 1.00 97.81 166 MET A CA 1
ATOM 1300 C C . MET A 1 166 ? -3.685 18.813 4.644 1.00 97.81 166 MET A C 1
ATOM 1302 O O . MET A 1 166 ? -2.705 19.467 4.991 1.00 97.81 166 MET A O 1
ATOM 1306 N N . ASN A 1 167 ? -4.232 17.874 5.420 1.00 98.00 167 ASN A N 1
ATOM 1307 C CA . ASN A 1 167 ? -3.725 17.554 6.753 1.00 98.00 167 ASN A CA 1
ATOM 1308 C C . ASN A 1 167 ? -2.305 16.977 6.701 1.00 98.00 167 ASN A C 1
ATOM 1310 O O . ASN A 1 167 ? -1.445 17.398 7.469 1.00 98.00 167 ASN A O 1
ATOM 1314 N N . MET A 1 168 ? -2.037 16.065 5.764 1.00 98.12 168 MET A N 1
ATOM 1315 C CA . MET A 1 168 ? -0.702 15.492 5.579 1.00 98.12 168 MET A CA 1
ATOM 1316 C C . MET A 1 168 ? 0.324 16.548 5.138 1.00 98.12 168 MET A C 1
ATOM 1318 O O . MET A 1 168 ? 1.456 16.517 5.615 1.00 98.12 168 MET A O 1
ATOM 1322 N N . GLU A 1 169 ? -0.062 17.524 4.308 1.00 96.62 169 GLU A N 1
ATOM 1323 C CA . GLU A 1 169 ? 0.820 18.644 3.944 1.00 96.62 169 GLU A CA 1
ATOM 1324 C C . GLU A 1 169 ? 1.173 19.515 5.166 1.00 96.62 169 GLU A C 1
ATOM 1326 O O . GLU A 1 169 ? 2.310 19.965 5.276 1.00 96.62 169 GLU A O 1
ATOM 1331 N N . PHE A 1 170 ? 0.256 19.710 6.127 1.00 95.06 170 PHE A N 1
ATOM 1332 C CA . PHE A 1 170 ? 0.568 20.404 7.390 1.00 95.06 170 PHE A CA 1
ATOM 1333 C C . PHE A 1 170 ? 1.559 19.638 8.285 1.00 95.06 170 PHE A C 1
ATOM 1335 O O . PHE A 1 170 ? 2.189 20.253 9.145 1.00 95.06 170 PHE A O 1
ATOM 1342 N N . GLU A 1 171 ? 1.717 18.329 8.076 1.00 92.69 171 GLU A N 1
ATOM 1343 C CA . GLU A 1 171 ? 2.746 17.489 8.707 1.00 92.69 171 GLU A CA 1
ATOM 1344 C C . GLU A 1 171 ? 4.045 17.407 7.873 1.00 92.69 171 GLU A C 1
ATOM 1346 O O . GLU A 1 171 ? 4.899 16.564 8.145 1.00 92.69 171 GLU A O 1
ATOM 1351 N N . ASP A 1 172 ? 4.204 18.265 6.855 1.00 94.25 172 ASP A N 1
ATOM 1352 C CA . ASP A 1 172 ? 5.304 18.249 5.876 1.00 94.25 172 ASP A CA 1
ATOM 1353 C C . ASP A 1 172 ? 5.383 16.938 5.055 1.00 94.25 172 ASP A C 1
ATOM 1355 O O . ASP A 1 172 ? 6.441 16.553 4.543 1.00 94.25 172 ASP A O 1
ATOM 1359 N N . ILE A 1 173 ? 4.253 16.239 4.887 1.00 96.50 173 ILE A N 1
ATOM 1360 C CA . ILE A 1 173 ? 4.149 15.000 4.108 1.00 96.50 173 ILE A CA 1
ATOM 1361 C C . ILE A 1 173 ? 3.416 15.270 2.795 1.00 96.50 173 ILE A C 1
ATOM 1363 O O . ILE A 1 173 ? 2.201 15.111 2.679 1.00 96.50 173 ILE A O 1
ATOM 1367 N N . GLN A 1 174 ? 4.189 15.602 1.763 1.00 94.69 174 GLN A N 1
ATOM 1368 C CA . GLN A 1 174 ? 3.634 15.895 0.442 1.00 94.69 174 GLN A CA 1
ATOM 1369 C C . GLN A 1 174 ? 3.086 14.643 -0.239 1.00 94.69 174 GLN A C 1
ATOM 1371 O O . GLN A 1 174 ? 3.827 13.679 -0.477 1.00 94.69 174 GLN A O 1
ATOM 1376 N N . ILE A 1 175 ? 1.801 14.666 -0.585 1.00 95.88 175 ILE A N 1
ATOM 1377 C CA . ILE A 1 175 ? 1.100 13.562 -1.240 1.00 95.88 175 ILE A CA 1
ATOM 1378 C C . ILE A 1 175 ? 0.103 14.106 -2.275 1.00 95.88 175 ILE A C 1
ATOM 1380 O O . ILE A 1 175 ? -0.616 15.068 -2.023 1.00 95.88 175 ILE A O 1
ATOM 1384 N N . GLY A 1 176 ? 0.076 13.515 -3.469 1.00 97.06 176 GLY A N 1
ATOM 1385 C CA . GLY A 1 176 ? -0.880 13.866 -4.519 1.00 97.06 176 GLY A CA 1
ATOM 1386 C C . GLY A 1 176 ? -2.282 13.317 -4.246 1.00 97.06 176 GLY A C 1
ATOM 1387 O O . GLY A 1 176 ? -2.455 12.368 -3.480 1.00 97.06 176 GLY A O 1
ATOM 1388 N N . LEU A 1 177 ? -3.286 13.872 -4.926 1.00 98.25 177 LEU A N 1
ATOM 1389 C CA . LEU A 1 177 ? -4.638 13.315 -4.989 1.00 98.25 177 LEU A CA 1
ATOM 1390 C C . LEU A 1 177 ? -5.016 13.087 -6.448 1.00 98.25 177 LEU A C 1
ATOM 1392 O O . LEU A 1 177 ? -5.083 14.034 -7.227 1.00 98.25 177 LEU A O 1
ATOM 1396 N N . GLU A 1 178 ? -5.317 11.842 -6.788 1.00 97.88 178 GLU A N 1
ATOM 1397 C CA . GLU A 1 178 ? -5.698 11.425 -8.129 1.00 97.88 178 GLU A CA 1
ATOM 1398 C C . GLU A 1 178 ? -7.111 10.823 -8.118 1.00 97.88 178 GLU A C 1
ATOM 1400 O O . GLU A 1 178 ? -7.447 10.002 -7.254 1.00 97.88 178 GLU A O 1
ATOM 1405 N N . PRO A 1 179 ? -7.976 11.182 -9.080 1.00 97.75 179 PRO A N 1
ATOM 1406 C CA . PRO A 1 179 ? -9.263 10.529 -9.213 1.00 97.75 179 PRO A CA 1
ATOM 1407 C C . PRO A 1 179 ? -9.080 9.113 -9.768 1.00 97.75 179 PRO A C 1
ATOM 1409 O O . PRO A 1 179 ? -8.394 8.895 -10.764 1.00 97.75 179 PRO A O 1
ATOM 1412 N N . SER A 1 180 ? -9.778 8.149 -9.178 1.00 97.50 180 SER A N 1
ATOM 1413 C CA . SER A 1 180 ? -9.950 6.809 -9.731 1.00 97.50 180 SER A CA 1
ATOM 1414 C C . SER A 1 180 ? -10.652 6.894 -11.091 1.00 97.50 180 SER A C 1
ATOM 1416 O O . SER A 1 180 ? -11.848 7.205 -11.125 1.00 97.50 180 SER A O 1
ATOM 1418 N N . PRO A 1 181 ? -9.995 6.558 -12.215 1.00 95.19 181 PRO A N 1
ATOM 1419 C CA . PRO A 1 181 ? -10.618 6.709 -13.523 1.00 95.19 181 PRO A CA 1
ATOM 1420 C C . PRO A 1 181 ? -11.842 5.797 -13.667 1.00 95.19 181 PRO A C 1
ATOM 1422 O O . PRO A 1 181 ? -11.759 4.597 -13.415 1.00 95.19 181 PRO A O 1
ATOM 1425 N N . ALA A 1 182 ? -12.973 6.350 -14.110 1.00 94.69 182 ALA A N 1
ATOM 1426 C CA . ALA A 1 182 ? -14.232 5.606 -14.248 1.00 94.69 182 ALA A CA 1
ATOM 1427 C C . ALA A 1 182 ? -14.165 4.470 -15.286 1.00 94.69 182 ALA A C 1
ATOM 1429 O O . ALA A 1 182 ? -14.955 3.537 -15.234 1.00 94.69 182 ALA A O 1
ATOM 1430 N N . THR A 1 183 ? -13.228 4.551 -16.234 1.00 93.00 183 THR A N 1
ATOM 1431 C CA . THR A 1 183 ? -13.045 3.567 -17.310 1.00 93.00 183 THR A CA 1
ATOM 1432 C C . THR A 1 183 ? -11.919 2.572 -17.044 1.00 93.00 183 THR A C 1
ATOM 1434 O O . THR A 1 183 ? -11.708 1.679 -17.864 1.00 93.00 183 THR A O 1
ATOM 1437 N N . LEU A 1 184 ? -11.174 2.725 -15.942 1.00 92.31 184 LEU A N 1
ATOM 1438 C CA . LEU A 1 184 ? -10.065 1.839 -15.601 1.00 92.31 184 LEU A CA 1
ATOM 1439 C C . LEU A 1 184 ? -10.522 0.804 -14.574 1.00 92.31 184 LEU A C 1
ATOM 1441 O O . LEU A 1 184 ? -10.493 1.031 -13.366 1.00 92.31 184 LEU A O 1
ATOM 1445 N N . HIS A 1 185 ? -10.949 -0.338 -15.094 1.00 95.88 185 HIS A N 1
ATOM 1446 C CA . HIS A 1 185 ? -11.597 -1.399 -14.336 1.00 95.88 185 HIS A CA 1
ATOM 1447 C C . HIS A 1 185 ? -10.616 -2.431 -13.765 1.00 95.88 185 HIS A C 1
ATOM 1449 O O . HIS A 1 185 ? -9.468 -2.547 -14.210 1.00 95.88 185 HIS A O 1
ATOM 1455 N N . GLY A 1 186 ? -11.098 -3.211 -12.797 1.00 96.56 186 GLY A N 1
ATOM 1456 C CA . GLY A 1 186 ? -10.363 -4.277 -12.106 1.00 96.56 186 GLY A CA 1
ATOM 1457 C C . GLY A 1 186 ? -9.622 -3.832 -10.840 1.00 96.56 186 GLY A C 1
ATOM 1458 O O . GLY A 1 186 ? -9.100 -4.678 -10.111 1.00 96.56 186 GLY A O 1
ATOM 1459 N N . LEU A 1 187 ? -9.563 -2.522 -10.578 1.00 98.12 187 LEU A N 1
ATOM 1460 C CA . LEU A 1 187 ? -8.823 -1.921 -9.464 1.00 98.12 187 LEU A CA 1
ATOM 1461 C C . LEU A 1 187 ? -9.649 -1.927 -8.174 1.00 98.12 187 LEU A C 1
ATOM 1463 O O . LEU A 1 187 ? -10.850 -1.670 -8.217 1.00 98.12 187 LEU A O 1
ATOM 1467 N N . SER A 1 188 ? -9.010 -2.124 -7.021 1.00 98.44 188 SER A N 1
ATOM 1468 C CA . SER A 1 188 ? -9.674 -2.113 -5.709 1.00 98.44 188 SER A CA 1
ATOM 1469 C C . SER A 1 188 ? -10.427 -0.804 -5.452 1.00 98.44 188 SER A C 1
ATOM 1471 O O . SER A 1 188 ? -11.618 -0.829 -5.150 1.00 98.44 188 SER A O 1
ATOM 1473 N N . HIS A 1 189 ? -9.776 0.345 -5.648 1.00 98.19 189 HIS A N 1
ATOM 1474 C CA . HIS A 1 189 ? -10.386 1.658 -5.421 1.00 98.19 189 HIS A CA 1
ATOM 1475 C C . HIS A 1 189 ? -11.542 1.969 -6.388 1.00 98.19 189 HIS A C 1
ATOM 1477 O O . HIS A 1 189 ? -12.477 2.668 -6.011 1.00 98.19 189 HIS A O 1
ATOM 1483 N N . ARG A 1 190 ? -11.519 1.443 -7.620 1.00 98.12 190 ARG A N 1
ATOM 1484 C CA . ARG A 1 190 ? -12.616 1.617 -8.586 1.00 98.12 190 ARG A CA 1
ATOM 1485 C C . ARG A 1 190 ? -13.784 0.701 -8.237 1.00 98.12 190 ARG A C 1
ATOM 1487 O O . ARG A 1 190 ? -14.887 1.146 -7.944 1.00 98.12 190 ARG A O 1
ATOM 1494 N N . GLU A 1 191 ? -13.514 -0.594 -8.220 1.00 98.50 191 GLU A N 1
ATOM 1495 C CA . GLU A 1 191 ? -14.532 -1.639 -8.238 1.00 98.50 191 GLU A CA 1
ATOM 1496 C C . GLU A 1 191 ? -15.164 -1.840 -6.856 1.00 98.50 191 GLU A C 1
ATOM 1498 O O . GLU A 1 191 ? -16.362 -2.086 -6.751 1.00 98.50 191 GLU A O 1
ATOM 1503 N N . LEU A 1 192 ? -14.418 -1.664 -5.758 1.00 98.62 192 LEU A N 1
ATOM 1504 C CA . LEU A 1 192 ? -15.045 -1.663 -4.431 1.00 98.62 192 LEU A CA 1
ATOM 1505 C C . LEU A 1 192 ? -15.949 -0.441 -4.245 1.00 98.62 192 LEU A C 1
ATOM 1507 O O . LEU A 1 192 ? -16.977 -0.547 -3.575 1.00 98.62 192 LEU A O 1
ATOM 1511 N N . GLY A 1 193 ? -15.606 0.698 -4.848 1.00 98.06 193 GLY A N 1
ATOM 1512 C CA . GLY A 1 193 ? -16.470 1.874 -4.861 1.00 98.06 193 GLY A CA 1
ATOM 1513 C C . GLY A 1 193 ? -17.745 1.659 -5.687 1.00 98.06 193 GLY A C 1
ATOM 1514 O O . GLY A 1 193 ? -18.831 1.980 -5.210 1.00 98.06 193 GLY A O 1
ATOM 1515 N N . ASP A 1 194 ? -17.646 1.027 -6.856 1.00 98.00 194 ASP A N 1
ATOM 1516 C CA . ASP A 1 194 ? -18.804 0.750 -7.721 1.00 98.00 194 ASP A CA 1
ATOM 1517 C C . ASP A 1 194 ? -19.742 -0.330 -7.177 1.00 98.00 194 ASP A C 1
ATOM 1519 O O . ASP A 1 194 ? -20.965 -0.206 -7.251 1.00 98.00 194 ASP A O 1
ATOM 1523 N N . TYR A 1 195 ? -19.180 -1.409 -6.631 1.00 98.06 195 TYR A N 1
ATOM 1524 C CA . TYR A 1 195 ? -19.939 -2.613 -6.279 1.00 98.06 195 TYR A CA 1
ATOM 1525 C C . TYR A 1 195 ? -20.283 -2.708 -4.789 1.00 98.06 195 TYR A C 1
ATOM 1527 O O . TYR A 1 195 ? -20.899 -3.689 -4.357 1.00 98.06 195 TYR A O 1
ATOM 1535 N N . THR A 1 196 ? -19.899 -1.716 -3.984 1.00 98.50 196 THR A N 1
ATOM 1536 C CA . THR A 1 196 ? -20.224 -1.642 -2.552 1.00 98.50 196 THR A CA 1
ATOM 1537 C C . THR A 1 196 ? -20.549 -0.202 -2.130 1.00 98.50 196 THR A C 1
ATOM 1539 O O . THR A 1 196 ? -20.543 0.715 -2.949 1.00 98.50 196 THR A O 1
ATOM 1542 N N . ASN A 1 197 ? -20.824 0.013 -0.839 1.00 97.56 197 ASN A N 1
ATOM 1543 C CA . ASN A 1 197 ? -21.034 1.343 -0.254 1.00 97.56 197 ASN A CA 1
ATOM 1544 C C . ASN A 1 197 ? -19.784 1.913 0.440 1.00 97.56 197 ASN A C 1
ATOM 1546 O O . ASN A 1 197 ? -19.874 2.959 1.079 1.00 97.56 197 ASN A O 1
ATOM 1550 N N . THR A 1 198 ? -18.629 1.245 0.345 1.00 98.69 198 THR A N 1
ATOM 1551 C CA . THR A 1 198 ? -17.394 1.742 0.961 1.00 98.69 198 THR A CA 1
ATOM 1552 C C . THR A 1 198 ? -16.904 3.005 0.250 1.00 98.69 198 THR A C 1
ATOM 1554 O O . THR A 1 198 ? -16.961 3.116 -0.981 1.00 98.69 198 THR A O 1
ATOM 1557 N N . TYR A 1 199 ? -16.353 3.947 1.010 1.00 98.75 199 TYR A N 1
ATOM 1558 C CA . TYR A 1 199 ? -15.348 4.867 0.493 1.00 98.75 199 TYR A CA 1
ATOM 1559 C C . TYR A 1 199 ? -14.123 4.037 0.123 1.00 98.75 199 TYR A C 1
ATOM 1561 O O . TYR A 1 199 ? -13.632 3.271 0.951 1.00 98.75 199 TYR A O 1
ATOM 1569 N N . ALA A 1 200 ? -13.701 4.093 -1.135 1.00 98.75 200 ALA A N 1
ATOM 1570 C CA . ALA A 1 200 ? -12.645 3.242 -1.661 1.00 98.75 200 ALA A CA 1
ATOM 1571 C C . ALA A 1 200 ? -11.454 4.112 -2.056 1.00 98.75 200 ALA A C 1
ATOM 1573 O O . ALA A 1 200 ? -11.602 5.064 -2.827 1.00 98.75 200 ALA A O 1
ATOM 1574 N N . VAL A 1 201 ? -10.299 3.794 -1.483 1.00 98.75 201 VAL A N 1
ATOM 1575 C CA . VAL A 1 201 ? -9.062 4.552 -1.636 1.00 98.75 201 VAL A CA 1
ATOM 1576 C C . VAL A 1 201 ? -7.902 3.581 -1.809 1.00 98.75 201 VAL A C 1
ATOM 1578 O O . VAL A 1 201 ? -7.860 2.527 -1.176 1.00 98.75 201 VAL A O 1
ATOM 1581 N N . LEU A 1 202 ? -6.951 3.951 -2.654 1.00 98.62 202 LEU A N 1
ATOM 1582 C CA . LEU A 1 202 ? -5.637 3.339 -2.749 1.00 98.62 202 LEU A CA 1
ATOM 1583 C C 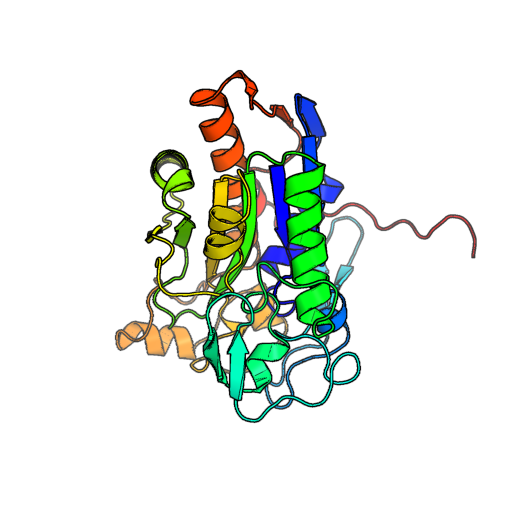. LEU A 1 202 ? -4.593 4.404 -2.411 1.00 98.62 202 LEU A C 1
ATOM 1585 O O . LEU A 1 202 ? -4.727 5.552 -2.827 1.00 98.62 202 LEU A O 1
ATOM 1589 N N . MET A 1 203 ? -3.567 4.044 -1.648 1.00 98.62 203 MET A N 1
ATOM 1590 C CA . MET A 1 203 ? -2.451 4.941 -1.342 1.00 98.62 203 MET A CA 1
ATOM 1591 C C . MET A 1 203 ? -1.157 4.381 -1.911 1.00 98.62 203 MET A C 1
ATOM 1593 O O . MET A 1 203 ? -0.872 3.212 -1.687 1.00 98.62 203 MET A O 1
ATOM 1597 N N . GLU A 1 204 ? -0.366 5.223 -2.564 1.00 98.00 204 GLU A N 1
ATOM 1598 C CA . GLU A 1 204 ? 0.924 4.874 -3.160 1.00 98.00 204 GLU A CA 1
ATOM 1599 C C . GLU A 1 204 ? 2.080 5.535 -2.408 1.00 98.00 204 GLU A C 1
ATOM 1601 O O . GLU A 1 204 ? 2.030 6.732 -2.116 1.00 98.00 204 GLU A O 1
ATOM 1606 N N . THR A 1 205 ? 3.164 4.792 -2.173 1.00 98.25 205 THR A N 1
ATOM 1607 C CA . THR A 1 205 ? 4.463 5.346 -1.744 1.00 98.25 205 THR A CA 1
ATOM 1608 C C . THR A 1 205 ? 5.603 4.958 -2.694 1.00 98.25 205 THR A C 1
ATOM 1610 O O . THR A 1 205 ? 5.468 4.058 -3.521 1.00 98.25 205 THR A O 1
ATOM 1613 N N . ALA A 1 206 ? 6.728 5.675 -2.634 1.00 97.56 206 ALA A N 1
ATOM 1614 C CA . ALA A 1 206 ? 7.800 5.580 -3.628 1.00 97.56 206 ALA A CA 1
ATOM 1615 C C . ALA A 1 206 ? 8.784 4.409 -3.423 1.00 97.56 206 ALA A C 1
ATOM 1617 O O . ALA A 1 206 ? 9.829 4.557 -2.793 1.00 97.56 206 ALA A O 1
ATOM 1618 N N . ASN A 1 207 ? 8.522 3.248 -4.022 1.00 97.56 207 ASN A N 1
ATOM 1619 C CA . ASN A 1 207 ? 9.386 2.071 -3.923 1.00 97.56 207 ASN A CA 1
ATOM 1620 C C . ASN A 1 207 ? 10.400 1.965 -5.072 1.00 97.56 207 ASN A C 1
ATOM 1622 O O . ASN A 1 207 ? 10.128 1.451 -6.161 1.00 97.56 207 ASN A O 1
ATOM 1626 N N . ALA A 1 208 ? 11.640 2.347 -4.773 1.00 96.56 208 ALA A N 1
ATOM 1627 C CA . ALA A 1 208 ? 12.777 2.247 -5.685 1.00 96.56 208 ALA A CA 1
ATOM 1628 C C . ALA A 1 208 ? 13.008 0.829 -6.252 1.00 96.56 208 ALA A C 1
ATOM 1630 O O . ALA A 1 208 ? 13.441 0.673 -7.397 1.00 96.56 208 ALA A O 1
ATOM 1631 N N . SER A 1 209 ? 12.696 -0.219 -5.482 1.00 95.69 209 SER A N 1
ATOM 1632 C CA . SER A 1 209 ? 12.931 -1.610 -5.890 1.00 95.69 209 SER A CA 1
ATOM 1633 C C . SER A 1 209 ? 11.979 -2.115 -6.982 1.00 95.69 209 SER A C 1
ATOM 1635 O O . SER A 1 209 ? 12.244 -3.167 -7.559 1.00 95.69 209 SER A O 1
ATOM 1637 N N . GLN A 1 210 ? 10.916 -1.373 -7.315 1.00 93.88 210 GLN A N 1
ATOM 1638 C CA . GLN A 1 210 ? 9.979 -1.753 -8.377 1.00 93.88 210 GLN A CA 1
ATOM 1639 C C . GLN A 1 210 ? 10.349 -1.218 -9.764 1.00 93.88 210 GLN A C 1
ATOM 1641 O O . GLN A 1 210 ? 10.038 -1.859 -10.772 1.00 93.88 210 GLN A O 1
ATOM 1646 N N . GLY A 1 211 ? 11.009 -0.062 -9.845 1.00 92.25 211 GLY A N 1
ATOM 1647 C CA . GLY A 1 211 ? 11.229 0.612 -11.126 1.00 92.25 211 GLY A CA 1
ATOM 1648 C C . GLY A 1 211 ? 12.340 0.005 -11.973 1.00 92.25 211 GLY A C 1
ATOM 1649 O O . GLY A 1 211 ? 13.254 -0.649 -11.480 1.00 92.25 211 GLY A O 1
ATOM 1650 N N . ARG A 1 212 ? 12.250 0.193 -13.283 1.00 93.19 212 ARG A N 1
ATOM 1651 C CA . ARG A 1 212 ? 13.160 -0.329 -14.308 1.00 93.19 212 ARG A CA 1
ATOM 1652 C C . ARG A 1 212 ? 14.450 0.473 -14.431 1.00 93.19 212 ARG A C 1
ATOM 1654 O O . ARG A 1 212 ? 15.398 -0.022 -15.033 1.00 93.19 212 ARG A O 1
ATOM 1661 N N . LEU A 1 213 ? 14.493 1.682 -13.873 1.00 95.50 213 LEU A N 1
ATOM 1662 C CA . LEU A 1 213 ? 15.686 2.535 -13.884 1.00 95.50 213 LEU A CA 1
ATOM 1663 C C . LEU A 1 213 ? 16.665 2.247 -12.735 1.00 95.50 213 LEU A C 1
ATOM 1665 O O . LEU A 1 213 ? 17.741 2.843 -12.702 1.00 95.50 213 LEU A O 1
ATOM 1669 N N . ARG A 1 214 ? 16.311 1.345 -11.810 1.00 94.50 214 ARG A N 1
ATOM 1670 C CA . ARG A 1 214 ? 17.145 0.960 -10.663 1.00 94.50 214 ARG A CA 1
ATOM 1671 C C . ARG A 1 214 ? 18.426 0.230 -11.072 1.00 94.50 214 ARG A C 1
ATOM 1673 O O . ARG A 1 214 ? 18.511 -0.374 -12.141 1.00 94.50 214 ARG A O 1
ATOM 1680 N N . GLY A 1 215 ? 19.410 0.241 -10.180 1.00 93.06 215 GLY A N 1
ATOM 1681 C CA . GLY A 1 215 ? 20.576 -0.625 -10.238 1.00 93.06 215 GLY A CA 1
ATOM 1682 C C . GLY A 1 215 ? 20.261 -2.050 -9.773 1.00 93.06 215 GLY A C 1
ATOM 1683 O O . GLY A 1 215 ? 19.366 -2.724 -10.278 1.00 93.06 215 GLY A O 1
ATOM 1684 N N . ARG A 1 216 ? 21.049 -2.556 -8.822 1.00 92.56 216 ARG A N 1
ATOM 1685 C CA . ARG A 1 216 ? 20.873 -3.912 -8.290 1.00 92.56 216 ARG A CA 1
ATOM 1686 C C . ARG A 1 216 ? 19.643 -3.966 -7.381 1.00 92.56 216 ARG A C 1
ATOM 1688 O O . ARG A 1 216 ? 19.568 -3.217 -6.416 1.00 92.56 216 ARG A O 1
ATOM 1695 N N . THR A 1 217 ? 18.736 -4.909 -7.633 1.00 93.06 217 THR A N 1
ATOM 1696 C CA . THR A 1 217 ? 17.653 -5.234 -6.695 1.00 93.06 217 THR A CA 1
ATOM 1697 C C . THR A 1 217 ? 18.209 -6.076 -5.547 1.00 93.06 217 THR A C 1
ATOM 1699 O O . THR A 1 217 ? 18.457 -7.265 -5.716 1.00 93.06 217 THR A O 1
ATOM 1702 N N . ASP A 1 218 ? 18.429 -5.479 -4.381 1.00 94.19 218 ASP A N 1
ATOM 1703 C CA . ASP A 1 218 ? 18.800 -6.198 -3.162 1.00 94.19 218 ASP A CA 1
ATOM 1704 C C . ASP A 1 218 ? 18.043 -5.663 -1.940 1.00 94.19 218 ASP A C 1
ATOM 1706 O O . ASP A 1 218 ? 17.236 -4.736 -2.026 1.00 94.19 218 ASP A O 1
ATOM 1710 N N . GLU A 1 219 ? 18.268 -6.292 -0.789 1.00 96.38 219 GLU A N 1
ATOM 1711 C CA . GLU A 1 219 ? 17.660 -5.891 0.479 1.00 96.38 219 GLU A CA 1
ATOM 1712 C C . GLU A 1 219 ? 17.999 -4.440 0.857 1.00 96.38 219 GLU A C 1
ATOM 1714 O O . GLU A 1 219 ? 17.152 -3.738 1.404 1.00 96.38 219 GLU A O 1
ATOM 1719 N N . ALA A 1 220 ? 19.197 -3.952 0.520 1.00 97.06 220 ALA A N 1
ATOM 1720 C CA . ALA A 1 220 ? 19.586 -2.580 0.820 1.00 97.06 220 ALA A CA 1
ATOM 1721 C C . ALA A 1 220 ? 18.770 -1.581 -0.007 1.00 97.06 220 ALA A C 1
ATOM 1723 O O . ALA A 1 220 ? 18.281 -0.601 0.556 1.00 97.06 220 ALA A O 1
ATOM 1724 N N . LEU A 1 221 ? 18.555 -1.840 -1.302 1.00 97.44 221 LEU A N 1
ATOM 1725 C CA . LEU A 1 221 ? 17.659 -1.021 -2.123 1.00 97.44 221 LEU A CA 1
ATOM 1726 C C . LEU A 1 221 ? 16.222 -1.067 -1.593 1.00 97.44 221 LEU A C 1
ATOM 1728 O O . LEU A 1 221 ? 15.570 -0.030 -1.488 1.00 97.44 221 LEU A O 1
ATOM 1732 N N . VAL A 1 222 ? 15.747 -2.259 -1.223 1.00 97.38 222 VAL A N 1
ATOM 1733 C CA . VAL A 1 222 ? 14.408 -2.455 -0.658 1.00 97.38 222 VAL A CA 1
ATOM 1734 C C . VAL A 1 222 ? 14.205 -1.657 0.627 1.00 97.38 222 VAL A C 1
ATOM 1736 O O . VAL A 1 222 ? 13.119 -1.124 0.814 1.00 97.38 222 VAL A O 1
ATOM 1739 N N . LEU A 1 223 ? 15.200 -1.568 1.510 1.00 98.25 223 LEU A N 1
ATOM 1740 C CA . LEU A 1 223 ? 15.050 -0.905 2.809 1.00 98.25 223 LEU A CA 1
ATOM 1741 C C . LEU A 1 223 ? 15.397 0.581 2.772 1.00 98.25 223 LEU A C 1
ATOM 1743 O O . LEU A 1 223 ? 14.700 1.388 3.370 1.00 98.25 223 LEU A O 1
ATOM 1747 N N . THR A 1 224 ? 16.468 0.954 2.079 1.00 98.06 224 THR A N 1
ATOM 1748 C CA . THR A 1 224 ? 16.972 2.335 2.097 1.00 98.06 224 THR A CA 1
ATOM 1749 C C . THR A 1 224 ? 16.413 3.184 0.969 1.00 98.06 224 THR A C 1
ATOM 1751 O O . THR A 1 224 ? 16.449 4.405 1.061 1.00 98.06 224 THR A O 1
ATOM 1754 N N . GLY A 1 225 ? 15.966 2.558 -0.123 1.00 97.56 225 GLY A N 1
ATOM 1755 C CA . GLY A 1 225 ? 15.617 3.271 -1.342 1.00 97.56 225 GLY A CA 1
ATOM 1756 C C . GLY A 1 225 ? 16.793 4.046 -1.944 1.00 97.56 225 GLY A C 1
ATOM 1757 O O . GLY A 1 225 ? 16.561 4.946 -2.733 1.00 97.56 225 GLY A O 1
ATOM 1758 N N . LYS A 1 226 ? 18.054 3.773 -1.595 1.00 98.25 226 LYS A N 1
ATOM 1759 C CA . LYS A 1 226 ? 19.203 4.508 -2.147 1.00 98.25 226 LYS A CA 1
ATOM 1760 C C . LYS A 1 226 ? 19.715 3.831 -3.408 1.00 98.25 226 LYS A C 1
ATOM 1762 O O . LYS A 1 226 ? 20.163 2.690 -3.357 1.00 98.25 226 LYS A O 1
ATOM 1767 N N . ASP A 1 227 ? 19.706 4.555 -4.525 1.00 97.56 227 ASP A N 1
ATOM 1768 C CA . ASP A 1 227 ? 20.215 4.044 -5.796 1.00 97.56 227 ASP A CA 1
ATOM 1769 C C . ASP A 1 227 ? 20.850 5.156 -6.658 1.00 97.56 227 ASP A C 1
ATOM 1771 O O . ASP A 1 227 ? 20.184 6.137 -7.009 1.00 97.56 227 ASP A O 1
ATOM 1775 N N . PRO A 1 228 ? 22.126 5.017 -7.064 1.00 97.06 228 PRO A N 1
ATOM 1776 C CA . PRO A 1 228 ? 22.792 6.014 -7.900 1.00 97.06 228 PRO A CA 1
ATOM 1777 C C . PRO A 1 228 ? 22.185 6.195 -9.298 1.00 97.06 228 PRO A C 1
ATOM 1779 O O . PRO A 1 228 ? 22.413 7.233 -9.923 1.00 97.06 228 PRO A O 1
ATOM 1782 N N . MET A 1 229 ? 21.473 5.200 -9.836 1.00 97.62 229 MET A N 1
ATOM 1783 C CA . MET A 1 229 ? 20.806 5.318 -11.135 1.00 97.62 229 MET A CA 1
ATOM 1784 C C . MET A 1 229 ? 19.550 6.171 -11.032 1.00 97.62 229 MET A C 1
ATOM 1786 O O . MET A 1 229 ? 19.346 6.998 -11.918 1.00 97.62 229 MET A O 1
ATOM 1790 N N . TYR A 1 230 ? 18.792 6.100 -9.934 1.00 98.06 230 TYR A N 1
ATOM 1791 C CA . TYR A 1 230 ? 17.695 7.048 -9.709 1.00 98.06 230 TYR A CA 1
ATOM 1792 C C . TYR A 1 230 ? 18.191 8.480 -9.508 1.00 98.06 230 TYR A C 1
ATOM 1794 O O . TYR A 1 230 ? 17.645 9.392 -10.121 1.00 98.06 230 TYR A O 1
ATOM 1802 N N . VAL A 1 231 ? 19.303 8.696 -8.795 1.00 98.12 231 VAL A N 1
ATOM 1803 C CA . VAL A 1 231 ? 19.920 10.038 -8.698 1.00 98.12 231 VAL A CA 1
ATOM 1804 C C . VAL A 1 231 ? 20.299 10.584 -10.084 1.00 98.12 231 VAL A C 1
ATOM 1806 O O . VAL A 1 231 ? 20.157 11.776 -10.365 1.00 98.12 231 VAL A O 1
ATOM 1809 N N . LYS A 1 232 ? 20.769 9.725 -10.999 1.00 97.94 232 LYS A N 1
ATOM 1810 C CA . LYS A 1 232 ? 21.023 10.117 -12.397 1.00 97.94 232 LYS A CA 1
ATOM 1811 C C . LYS A 1 232 ? 19.727 10.366 -13.168 1.00 97.94 232 LYS A C 1
ATOM 1813 O O . LYS A 1 232 ? 19.670 11.334 -13.920 1.00 97.94 232 LYS A O 1
ATOM 1818 N N . ALA A 1 233 ? 18.711 9.524 -12.986 1.00 97.75 233 ALA A N 1
ATOM 1819 C CA . ALA A 1 233 ? 17.407 9.649 -13.633 1.00 97.75 233 ALA A CA 1
ATOM 1820 C C . ALA A 1 233 ? 16.687 10.947 -13.228 1.00 97.75 233 ALA A C 1
ATOM 1822 O O . ALA A 1 233 ? 16.095 11.605 -14.086 1.00 97.75 233 ALA A O 1
ATOM 1823 N N . GLN A 1 234 ? 16.823 11.372 -11.968 1.00 97.88 234 GLN A N 1
ATOM 1824 C CA . GLN A 1 234 ? 16.323 12.658 -11.485 1.00 97.88 234 GLN A CA 1
ATOM 1825 C C . GLN A 1 234 ? 16.931 13.827 -12.267 1.00 97.88 234 GLN A C 1
ATOM 1827 O O . GLN A 1 234 ? 16.212 14.702 -12.744 1.00 97.88 234 GLN A O 1
ATOM 1832 N N . LYS A 1 235 ? 18.257 13.823 -12.468 1.00 97.56 235 LYS A N 1
ATOM 1833 C CA . LYS A 1 235 ? 18.984 14.901 -13.173 1.00 97.56 235 LYS A CA 1
ATOM 1834 C C . LYS A 1 235 ? 18.551 15.082 -14.629 1.00 97.56 235 LYS A C 1
ATOM 1836 O O . LYS A 1 235 ? 18.784 16.144 -15.198 1.00 97.56 235 LYS A O 1
ATOM 1841 N N . ILE A 1 236 ? 17.940 14.061 -15.229 1.00 97.19 236 ILE A N 1
ATOM 1842 C CA . ILE A 1 236 ? 17.415 14.100 -16.600 1.00 97.19 236 ILE A CA 1
ATOM 1843 C C . ILE A 1 236 ? 15.877 14.136 -16.656 1.00 97.19 236 ILE A C 1
ATOM 1845 O O . ILE A 1 236 ? 15.313 13.923 -17.728 1.00 97.19 236 ILE A O 1
ATOM 1849 N N . GLY A 1 237 ? 15.201 14.392 -15.527 1.00 96.94 237 GLY A N 1
ATOM 1850 C CA . GLY A 1 237 ? 13.749 14.598 -15.465 1.00 96.94 237 GLY A CA 1
ATOM 1851 C C . GLY A 1 237 ? 12.921 13.360 -15.813 1.00 96.94 237 GLY A C 1
ATOM 1852 O O . GLY A 1 237 ? 11.917 13.473 -16.512 1.00 96.94 237 GLY A O 1
ATOM 1853 N N . ARG A 1 238 ? 13.368 12.165 -15.403 1.00 96.94 238 ARG A N 1
ATOM 1854 C CA . ARG A 1 238 ? 12.678 10.891 -15.695 1.00 96.94 238 ARG A CA 1
ATOM 1855 C C . ARG A 1 238 ? 11.819 10.355 -14.552 1.00 96.94 238 ARG A C 1
ATOM 1857 O O . ARG A 1 238 ? 11.206 9.307 -14.730 1.00 96.94 238 ARG A O 1
ATOM 1864 N N . LEU A 1 239 ? 11.802 11.036 -13.411 1.00 97.69 239 LEU A N 1
ATOM 1865 C CA . LEU A 1 239 ? 11.083 10.614 -12.212 1.00 97.69 239 LEU A CA 1
ATOM 1866 C C . LEU A 1 239 ? 9.921 11.562 -11.921 1.00 97.69 239 LEU A C 1
ATOM 1868 O O . LEU A 1 239 ? 9.960 12.732 -12.305 1.00 97.69 239 LEU A O 1
ATOM 1872 N N . PHE A 1 240 ? 8.911 11.041 -11.232 1.00 96.75 240 PHE A N 1
ATOM 1873 C CA . PHE A 1 240 ? 7.725 11.782 -10.794 1.00 96.75 240 PHE A CA 1
ATOM 1874 C C . PHE A 1 240 ? 7.740 12.088 -9.292 1.00 96.75 240 PHE A C 1
ATOM 1876 O O . PHE A 1 240 ? 6.862 12.787 -8.798 1.00 96.75 240 PHE A O 1
ATOM 1883 N N . VAL A 1 241 ? 8.771 11.627 -8.580 1.00 96.06 241 VAL A N 1
ATOM 1884 C CA . VAL A 1 241 ? 9.074 12.018 -7.199 1.00 96.06 241 VAL A CA 1
ATOM 1885 C C . VAL A 1 241 ? 10.459 12.651 -7.119 1.00 96.06 241 VAL A C 1
ATOM 1887 O O . VAL A 1 241 ? 11.351 12.246 -7.872 1.00 96.06 241 VAL A O 1
ATOM 1890 N N . PRO A 1 242 ? 10.676 13.625 -6.216 1.00 95.69 242 PRO A N 1
ATOM 1891 C CA . PRO A 1 242 ? 12.016 14.090 -5.891 1.00 95.69 242 PRO A CA 1
ATOM 1892 C C . PRO A 1 242 ? 12.881 12.924 -5.423 1.00 95.69 242 PRO A C 1
ATOM 1894 O O . PRO A 1 242 ? 12.466 12.159 -4.561 1.00 95.69 242 PRO A O 1
ATOM 1897 N N . TYR A 1 243 ? 14.083 12.805 -5.981 1.00 97.56 243 TYR A N 1
ATOM 1898 C CA . TYR A 1 243 ? 14.982 11.706 -5.656 1.00 97.56 243 TYR A CA 1
ATOM 1899 C C . TYR A 1 243 ? 16.428 12.186 -5.558 1.00 97.56 243 TYR A C 1
ATOM 1901 O O . TYR A 1 243 ? 16.992 12.700 -6.527 1.00 97.56 243 TYR A O 1
ATOM 1909 N N . ASP A 1 244 ? 17.040 11.987 -4.398 1.00 97.12 244 ASP A N 1
ATOM 1910 C CA . ASP A 1 244 ? 18.417 12.374 -4.096 1.00 97.12 244 ASP A CA 1
ATOM 1911 C C . ASP A 1 244 ? 19.215 11.190 -3.507 1.00 97.12 244 ASP A C 1
ATOM 1913 O O . ASP A 1 244 ? 18.804 10.028 -3.581 1.00 97.12 244 ASP A O 1
ATOM 1917 N N . GLU A 1 245 ? 20.398 11.459 -2.952 1.00 97.44 245 GLU A N 1
ATOM 1918 C CA . GLU A 1 245 ? 21.252 10.449 -2.321 1.00 97.44 245 GLU A CA 1
ATOM 1919 C C . GLU A 1 245 ? 20.643 9.819 -1.050 1.00 97.44 245 GLU A C 1
ATOM 1921 O O . GLU A 1 245 ? 21.134 8.783 -0.582 1.00 97.44 245 GLU A O 1
ATOM 1926 N N . ASN A 1 246 ? 19.591 10.418 -0.483 1.00 96.94 246 ASN A N 1
ATOM 1927 C CA . ASN A 1 246 ? 18.872 9.878 0.666 1.00 96.94 246 ASN A CA 1
ATOM 1928 C C . ASN A 1 246 ? 17.866 8.801 0.254 1.00 96.94 246 ASN A C 1
ATOM 1930 O O . ASN A 1 246 ? 17.637 7.881 1.043 1.00 96.94 246 ASN A O 1
ATOM 1934 N N . GLY A 1 247 ? 17.372 8.850 -0.986 1.00 97.06 247 GLY A N 1
ATOM 1935 C CA . GLY A 1 247 ? 16.397 7.896 -1.501 1.00 97.06 247 GLY A CA 1
ATOM 1936 C C . GLY A 1 247 ? 15.058 7.967 -0.765 1.00 97.06 247 GLY A C 1
ATOM 1937 O O . GLY A 1 247 ? 14.747 8.970 -0.133 1.00 97.06 247 GLY A O 1
ATOM 1938 N N . HIS A 1 248 ? 14.291 6.877 -0.827 1.00 97.62 248 HIS A N 1
ATOM 1939 C CA . HIS A 1 248 ? 13.024 6.727 -0.099 1.00 97.62 248 HIS A CA 1
ATOM 1940 C C . HIS A 1 248 ? 13.090 5.536 0.869 1.00 97.62 248 HIS A C 1
ATOM 1942 O O . HIS A 1 248 ? 12.770 4.398 0.486 1.00 97.62 248 HIS A O 1
ATOM 1948 N N . PRO A 1 249 ? 13.553 5.752 2.114 1.00 98.31 249 PRO A N 1
ATOM 1949 C CA . PRO A 1 249 ? 13.720 4.680 3.085 1.00 98.31 249 PRO A CA 1
ATOM 1950 C C . PRO A 1 249 ? 12.380 4.061 3.501 1.00 98.31 249 PRO A C 1
ATOM 1952 O O . PRO A 1 249 ? 11.300 4.617 3.292 1.00 98.31 249 PRO A O 1
ATOM 1955 N N . ILE A 1 250 ? 12.433 2.856 4.065 1.00 98.75 250 ILE A N 1
ATOM 1956 C CA . ILE A 1 250 ? 11.239 2.117 4.482 1.00 98.75 250 ILE A CA 1
ATOM 1957 C C . ILE A 1 250 ? 10.473 2.850 5.589 1.00 98.75 250 ILE A C 1
ATOM 1959 O O . ILE A 1 250 ? 9.249 2.791 5.610 1.00 98.75 250 ILE A O 1
ATOM 1963 N N . GLU A 1 251 ? 11.173 3.591 6.449 1.00 98.62 251 GLU A N 1
ATOM 1964 C CA . GLU A 1 251 ? 10.602 4.453 7.484 1.00 98.62 251 GLU A CA 1
ATOM 1965 C C . GLU A 1 251 ? 9.692 5.528 6.889 1.00 98.62 251 GLU A C 1
ATOM 1967 O O . GLU A 1 251 ? 8.557 5.675 7.337 1.00 98.62 251 GLU A O 1
ATOM 1972 N N . GLU A 1 252 ? 10.151 6.214 5.837 1.00 98.50 252 GLU A N 1
ATOM 1973 C CA . GLU A 1 252 ? 9.371 7.248 5.151 1.00 98.50 252 GLU A CA 1
ATOM 1974 C C . GLU A 1 252 ? 8.089 6.644 4.573 1.00 98.50 252 GLU A C 1
ATOM 1976 O O . GLU A 1 252 ? 6.992 7.157 4.784 1.00 98.50 252 GLU A O 1
ATOM 1981 N N . ARG A 1 253 ? 8.212 5.518 3.865 1.00 98.62 253 ARG A N 1
ATOM 1982 C CA . ARG A 1 253 ? 7.083 4.877 3.176 1.00 98.62 253 ARG A CA 1
ATOM 1983 C C . ARG A 1 253 ? 6.061 4.299 4.152 1.00 98.62 253 ARG A C 1
ATOM 1985 O O . ARG A 1 253 ? 4.861 4.497 3.978 1.00 98.62 253 ARG A O 1
ATOM 1992 N N . VAL A 1 254 ? 6.523 3.633 5.210 1.00 98.88 254 VAL A N 1
ATOM 1993 C CA . VAL A 1 254 ? 5.652 3.115 6.277 1.00 98.88 254 VAL A CA 1
ATOM 1994 C C . VAL A 1 254 ? 4.983 4.259 7.033 1.00 98.88 254 VAL A C 1
ATOM 1996 O O . VAL A 1 254 ? 3.778 4.190 7.274 1.00 98.88 254 VAL A O 1
ATOM 1999 N N . GLY A 1 255 ? 5.735 5.313 7.362 1.00 98.44 255 GLY A N 1
ATOM 2000 C CA . GLY A 1 255 ? 5.221 6.509 8.022 1.00 98.44 255 GLY A CA 1
ATOM 2001 C C . GLY A 1 255 ? 4.137 7.199 7.193 1.00 98.44 255 GLY A C 1
ATOM 2002 O O . GLY A 1 255 ? 3.052 7.440 7.706 1.00 98.44 255 GLY A O 1
ATOM 2003 N N . ARG A 1 256 ? 4.375 7.421 5.892 1.00 98.44 256 ARG A N 1
ATOM 2004 C CA . ARG A 1 256 ? 3.384 7.985 4.955 1.00 98.44 256 ARG A CA 1
ATOM 2005 C C . ARG A 1 256 ? 2.086 7.177 4.929 1.00 98.44 256 ARG A C 1
ATOM 2007 O O . ARG A 1 256 ? 1.003 7.754 5.010 1.00 98.44 256 ARG A O 1
ATOM 2014 N N . HIS A 1 257 ? 2.175 5.847 4.834 1.00 98.75 257 HIS A N 1
ATOM 2015 C CA . HIS A 1 257 ? 0.984 4.998 4.867 1.00 98.75 257 HIS A CA 1
ATOM 2016 C C . HIS A 1 257 ? 0.262 5.047 6.216 1.00 98.75 257 HIS A C 1
ATOM 2018 O O . HIS A 1 257 ? -0.963 5.144 6.229 1.00 98.75 257 HIS A O 1
ATOM 2024 N N . LEU A 1 258 ? 0.990 4.987 7.337 1.00 98.44 258 LEU A N 1
ATOM 2025 C CA . LEU A 1 258 ? 0.394 5.062 8.674 1.00 98.44 258 LEU A CA 1
ATOM 2026 C C . LEU A 1 258 ? -0.328 6.391 8.887 1.00 98.44 258 LEU A C 1
ATOM 2028 O O . LEU A 1 258 ? -1.502 6.374 9.254 1.00 98.44 258 LEU A O 1
ATOM 2032 N N . THR A 1 259 ? 0.329 7.516 8.593 1.00 98.50 259 THR A N 1
ATOM 2033 C CA . THR A 1 259 ? -0.285 8.840 8.717 1.00 98.50 259 THR A CA 1
ATOM 2034 C C . THR A 1 259 ? -1.509 8.953 7.828 1.00 98.50 259 THR A C 1
ATOM 2036 O O . THR A 1 259 ? -2.562 9.347 8.312 1.00 98.50 259 THR A O 1
ATOM 2039 N N . GLY A 1 260 ? -1.438 8.544 6.558 1.00 98.44 260 GLY A N 1
ATOM 2040 C CA . GLY A 1 260 ? -2.616 8.641 5.702 1.00 98.44 260 GLY A CA 1
ATOM 2041 C C . GLY A 1 260 ? -3.763 7.736 6.159 1.00 98.44 260 GLY A C 1
ATOM 2042 O O . GLY A 1 260 ? -4.908 8.164 6.092 1.00 98.44 260 GLY A O 1
ATOM 2043 N N . VAL A 1 261 ? -3.505 6.538 6.698 1.00 98.62 261 VAL A N 1
ATOM 2044 C CA . VAL A 1 261 ? -4.558 5.710 7.319 1.00 98.62 261 VAL A CA 1
ATOM 2045 C C . VAL A 1 261 ? -5.209 6.435 8.501 1.00 98.62 261 VAL A C 1
ATOM 2047 O O . VAL A 1 261 ? -6.437 6.478 8.574 1.00 98.62 261 VAL A O 1
ATOM 2050 N N . VAL A 1 262 ? -4.410 7.008 9.406 1.00 98.19 262 VAL A N 1
ATOM 2051 C CA . VAL A 1 262 ? -4.908 7.749 10.578 1.00 98.19 262 VAL A CA 1
ATOM 2052 C C . VAL A 1 262 ? -5.718 8.969 10.141 1.00 98.19 262 VAL A C 1
ATOM 2054 O O . VAL A 1 262 ? -6.865 9.111 10.554 1.00 98.19 262 VAL A O 1
ATOM 2057 N N . GLN A 1 263 ? -5.194 9.768 9.212 1.00 98.38 263 GLN A N 1
ATOM 2058 C CA . GLN A 1 263 ? -5.873 10.954 8.694 1.00 98.38 263 GLN A CA 1
ATOM 2059 C C . GLN A 1 263 ? -7.200 10.610 8.003 1.00 98.38 263 GLN A C 1
ATOM 2061 O O . GLN A 1 263 ? -8.198 11.295 8.205 1.00 98.38 263 GLN A O 1
ATOM 2066 N N . HIS A 1 264 ? -7.277 9.514 7.240 1.00 98.56 264 HIS A N 1
ATOM 2067 C CA . HIS A 1 264 ? -8.552 9.070 6.662 1.00 98.56 264 HIS A CA 1
ATOM 2068 C C . HIS A 1 264 ? -9.582 8.674 7.727 1.00 98.56 264 HIS A C 1
ATOM 2070 O O . HIS A 1 264 ? -10.781 8.864 7.517 1.00 98.56 264 HIS A O 1
ATOM 2076 N N . ILE A 1 265 ? -9.137 8.107 8.851 1.00 97.31 265 ILE A N 1
ATOM 2077 C CA . ILE A 1 265 ? -10.011 7.762 9.975 1.00 97.31 265 ILE A CA 1
ATOM 2078 C C . ILE A 1 265 ? -10.539 9.024 10.655 1.00 97.31 265 ILE A C 1
ATOM 2080 O O . ILE A 1 265 ? -11.751 9.138 10.842 1.00 97.31 265 ILE A O 1
ATOM 2084 N N . GLU A 1 266 ? -9.647 9.957 10.980 1.00 97.19 266 GLU A N 1
ATOM 2085 C CA . GLU A 1 266 ? -9.979 11.223 11.639 1.00 97.19 266 GLU A CA 1
ATOM 2086 C C . GLU A 1 266 ? -10.953 12.037 10.785 1.00 97.19 266 GLU A C 1
ATOM 2088 O O . GLU A 1 266 ? -12.070 12.319 11.216 1.00 97.19 266 GLU A O 1
ATOM 2093 N N . VAL A 1 267 ? -10.602 12.288 9.523 1.00 98.19 267 VAL A N 1
ATOM 2094 C CA . VAL A 1 267 ? -11.428 13.057 8.584 1.00 98.19 267 VAL A CA 1
ATOM 2095 C C . VAL A 1 267 ? -12.790 12.401 8.333 1.00 98.19 267 VAL A C 1
ATOM 2097 O O . VAL A 1 267 ? -13.799 13.094 8.184 1.00 98.19 267 VAL A O 1
ATOM 210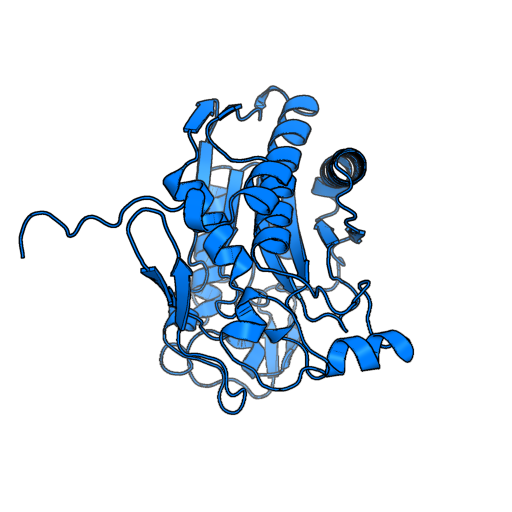0 N N . MET A 1 268 ? -12.861 11.066 8.272 1.00 97.69 268 MET A N 1
ATOM 2101 C CA . MET A 1 268 ? -14.148 10.373 8.148 1.00 97.69 268 MET A CA 1
ATOM 2102 C C . MET A 1 268 ? -15.013 10.592 9.396 1.00 97.69 268 MET A C 1
ATOM 2104 O O . MET A 1 268 ? -16.209 10.822 9.253 1.00 97.69 268 MET A O 1
ATOM 2108 N N . GLY A 1 269 ? -14.432 10.539 10.598 1.00 96.94 269 GLY A N 1
ATOM 2109 C CA . GLY A 1 269 ? -15.151 10.794 11.850 1.00 96.94 269 GLY A CA 1
ATOM 2110 C C . GLY A 1 269 ? -15.601 12.248 12.010 1.00 96.94 269 GLY A C 1
ATOM 2111 O O . GLY A 1 269 ? -16.712 12.488 12.475 1.00 96.94 269 GLY A O 1
ATOM 2112 N N . GLU A 1 270 ? -14.785 13.210 11.577 1.00 96.44 270 GLU A N 1
ATOM 2113 C CA . GLU A 1 270 ? -15.130 14.639 11.581 1.00 96.44 270 GLU A CA 1
ATOM 2114 C C . GLU A 1 270 ? -16.320 14.949 10.668 1.00 96.44 270 GLU A C 1
ATOM 2116 O O . GLU A 1 270 ? -17.235 15.681 11.053 1.00 96.44 270 GLU A O 1
ATOM 2121 N N . ASN A 1 271 ? -16.314 14.383 9.458 1.00 94.88 271 ASN A N 1
ATOM 2122 C CA . ASN A 1 271 ? -17.358 14.618 8.464 1.00 94.88 271 ASN A CA 1
ATOM 2123 C C . ASN A 1 271 ? -18.623 13.787 8.729 1.00 94.88 271 ASN A C 1
ATOM 2125 O O . ASN A 1 271 ? -19.725 14.221 8.393 1.00 94.88 271 ASN A O 1
ATOM 2129 N N . GLU A 1 272 ? -18.473 12.599 9.321 1.00 96.44 272 GLU A N 1
ATOM 2130 C CA . GLU A 1 272 ? -19.550 11.636 9.565 1.00 96.44 272 GLU A CA 1
ATOM 2131 C C . GLU A 1 272 ? -19.418 11.032 10.978 1.00 96.44 272 GLU A C 1
ATOM 2133 O O . GLU A 1 272 ? -18.914 9.913 11.142 1.00 96.44 272 GLU A O 1
ATOM 2138 N N . PRO A 1 273 ? -19.869 11.751 12.028 1.00 95.88 273 PRO A N 1
ATOM 2139 C CA . PRO A 1 273 ? -19.661 11.365 13.430 1.00 95.88 273 PRO A CA 1
ATOM 2140 C C . PRO A 1 273 ? -20.208 9.982 13.813 1.00 95.88 273 PRO A C 1
ATOM 2142 O O . PRO A 1 273 ? -19.731 9.342 14.756 1.00 95.88 273 PRO A O 1
ATOM 2145 N N . GLU A 1 274 ? -21.210 9.481 13.089 1.00 95.81 274 GLU A N 1
ATOM 2146 C CA . GLU A 1 274 ? -21.752 8.134 13.263 1.00 95.81 274 GLU A CA 1
ATOM 2147 C C . GLU A 1 274 ? -20.808 7.024 12.771 1.00 95.81 274 GLU A C 1
ATOM 2149 O O . GLU A 1 274 ? -20.970 5.868 13.169 1.00 95.81 274 GLU A O 1
ATOM 2154 N N . LYS A 1 275 ? -19.815 7.365 11.940 1.00 95.94 275 LYS A N 1
ATOM 2155 C CA . LYS A 1 275 ? -18.776 6.466 11.411 1.00 95.94 275 LYS A CA 1
ATOM 2156 C C . LYS A 1 275 ? -17.431 6.613 12.129 1.00 95.94 275 LYS A C 1
ATOM 2158 O O . LYS A 1 275 ? -16.466 5.963 11.730 1.00 95.94 275 LYS A O 1
ATOM 2163 N N . GLU A 1 276 ? -17.364 7.433 13.179 1.00 97.19 276 GLU A N 1
ATOM 2164 C CA . GLU A 1 276 ? -16.145 7.707 13.943 1.00 97.19 276 GLU A CA 1
ATOM 2165 C C . GLU A 1 276 ? -15.482 6.423 14.470 1.00 97.19 276 GLU A C 1
ATOM 2167 O O . GLU A 1 276 ? -16.124 5.543 15.059 1.00 97.19 276 GLU A O 1
ATOM 2172 N N . ILE A 1 277 ? -14.163 6.358 14.290 1.00 97.50 277 ILE A N 1
ATOM 2173 C CA . ILE A 1 277 ? -13.288 5.340 14.863 1.00 97.50 277 ILE A CA 1
ATOM 2174 C C . ILE A 1 277 ? -12.266 6.076 15.733 1.00 97.50 277 ILE A C 1
ATOM 2176 O O . ILE A 1 277 ? -11.614 6.998 15.257 1.00 97.50 277 ILE A O 1
ATOM 2180 N N . ILE A 1 278 ? -12.121 5.657 16.992 1.00 96.62 278 ILE A N 1
ATOM 2181 C CA . ILE A 1 278 ? -11.146 6.236 17.929 1.00 96.62 278 ILE A CA 1
ATOM 2182 C C . ILE A 1 278 ? -10.000 5.246 18.087 1.00 96.62 278 ILE A C 1
ATOM 2184 O O . ILE A 1 278 ? -10.224 4.093 18.480 1.00 96.62 278 ILE A O 1
ATOM 2188 N N . LEU A 1 279 ? -8.794 5.702 17.753 1.00 94.75 279 LEU A N 1
ATOM 2189 C CA . LEU A 1 279 ? -7.576 4.906 17.744 1.00 94.75 279 LEU A CA 1
ATOM 2190 C C . LEU A 1 279 ? -6.541 5.433 18.733 1.00 94.75 279 LEU A C 1
ATOM 2192 O O . LEU A 1 279 ? -6.407 6.636 18.928 1.00 94.75 279 LEU A O 1
ATOM 2196 N N . GLU A 1 280 ? -5.745 4.517 19.272 1.00 95.25 280 GLU A N 1
ATOM 2197 C CA . GLU A 1 280 ? -4.574 4.814 20.090 1.00 95.25 280 GLU A CA 1
ATOM 2198 C C . GLU A 1 280 ? -3.414 3.862 19.747 1.00 95.25 280 GLU A C 1
ATOM 2200 O O . GLU A 1 280 ? -3.598 2.807 19.133 1.00 95.25 280 GLU A O 1
ATOM 2205 N N . GLY A 1 281 ? -2.205 4.214 20.194 1.00 94.38 281 GLY A N 1
ATOM 2206 C CA . GLY A 1 281 ? -1.048 3.310 20.218 1.00 94.38 281 GLY A CA 1
ATOM 2207 C C . GLY A 1 281 ? -0.200 3.261 18.945 1.00 94.38 281 GLY A C 1
ATOM 2208 O O . GLY A 1 281 ? 0.829 2.588 18.943 1.00 94.38 281 GLY A O 1
ATOM 2209 N N . LEU A 1 282 ? -0.580 3.975 17.884 1.00 97.06 282 LEU A N 1
ATOM 2210 C CA . LEU A 1 282 ? 0.234 4.085 16.671 1.00 97.06 282 LEU A CA 1
ATOM 2211 C C . LEU A 1 282 ? 1.296 5.190 16.801 1.00 97.06 282 LEU A C 1
ATOM 2213 O O . LEU A 1 282 ? 1.000 6.238 17.375 1.00 97.06 282 LEU A O 1
ATOM 2217 N N . PRO A 1 283 ? 2.512 4.986 16.263 1.00 97.62 283 PRO A N 1
ATOM 2218 C CA . PRO A 1 283 ? 3.513 6.045 16.187 1.00 97.62 283 PRO A CA 1
ATOM 2219 C C . PRO A 1 283 ? 3.133 7.109 15.154 1.00 97.62 283 PRO A C 1
ATOM 2221 O O . PRO A 1 283 ? 2.527 6.792 14.128 1.00 97.62 283 PRO A O 1
ATOM 2224 N N . SER A 1 284 ? 3.550 8.354 15.394 1.00 97.19 284 SER A N 1
ATOM 2225 C CA . SER A 1 284 ? 3.476 9.416 14.385 1.00 97.19 284 SER A CA 1
ATOM 2226 C C . SER A 1 284 ? 4.497 9.209 13.257 1.00 97.19 284 SER A C 1
ATOM 2228 O O . SER A 1 284 ? 5.427 8.404 13.367 1.00 97.19 284 SER A O 1
ATOM 2230 N N . TYR A 1 285 ? 4.377 9.979 12.172 1.00 97.94 285 TYR A N 1
ATOM 2231 C CA . TYR A 1 285 ? 5.389 10.001 11.111 1.00 97.94 285 TYR A CA 1
ATOM 2232 C C . TYR A 1 285 ? 6.790 10.321 11.655 1.00 97.94 285 TYR A C 1
ATOM 2234 O O . TYR A 1 285 ? 7.752 9.603 11.373 1.00 97.94 285 TYR A O 1
ATOM 2242 N N . ALA A 1 286 ? 6.892 11.359 12.491 1.00 97.81 286 ALA A N 1
ATOM 2243 C CA . ALA A 1 286 ? 8.146 11.770 13.114 1.00 97.81 286 ALA A CA 1
ATOM 2244 C C . ALA A 1 286 ? 8.741 10.655 13.991 1.00 97.81 286 ALA A C 1
ATOM 2246 O O . ALA A 1 286 ? 9.940 10.387 13.924 1.00 97.81 286 ALA A O 1
ATOM 2247 N N . ASP A 1 287 ? 7.895 9.952 14.746 1.00 98.12 287 ASP A N 1
ATOM 2248 C CA . ASP A 1 287 ? 8.292 8.824 15.589 1.00 98.12 287 ASP A CA 1
ATOM 2249 C C . ASP A 1 287 ? 8.860 7.651 14.773 1.00 98.12 287 ASP A C 1
ATOM 2251 O O . ASP A 1 287 ? 9.829 7.012 15.197 1.00 98.12 287 ASP A O 1
ATOM 2255 N N . VAL A 1 288 ? 8.276 7.342 13.607 1.00 98.31 288 VAL A N 1
ATOM 2256 C CA . VAL A 1 288 ? 8.779 6.288 12.705 1.00 98.31 288 VAL A CA 1
ATOM 2257 C C . VAL A 1 288 ? 10.094 6.711 12.055 1.00 98.31 288 VAL A C 1
ATOM 2259 O O . VAL A 1 288 ? 11.029 5.912 12.010 1.00 98.31 288 VAL A O 1
ATOM 2262 N N . MET A 1 289 ? 10.198 7.963 11.608 1.00 98.00 289 MET A N 1
ATOM 2263 C CA . MET A 1 289 ? 11.424 8.508 11.016 1.00 98.00 289 MET A CA 1
ATOM 2264 C C . MET A 1 289 ? 12.585 8.558 12.016 1.00 98.00 289 MET A C 1
ATOM 2266 O O . MET A 1 289 ? 13.727 8.286 11.648 1.00 98.00 289 MET A O 1
ATOM 2270 N N . GLN A 1 290 ? 12.305 8.883 13.280 1.00 98.06 290 GLN A N 1
ATOM 2271 C CA . GLN A 1 290 ? 13.321 8.993 14.325 1.00 98.06 290 GLN A CA 1
ATOM 2272 C C . GLN A 1 290 ? 13.758 7.629 14.870 1.00 98.06 290 GLN A C 1
ATOM 2274 O O . GLN A 1 290 ? 14.956 7.381 15.021 1.00 98.06 290 GLN A O 1
ATOM 2279 N N . ASN A 1 291 ? 12.803 6.756 15.200 1.00 98.12 291 ASN A N 1
ATOM 2280 C CA . ASN A 1 291 ? 13.085 5.516 15.932 1.00 98.12 291 ASN A CA 1
ATOM 2281 C C . ASN A 1 291 ? 13.238 4.296 15.008 1.00 98.12 291 ASN A C 1
ATOM 2283 O O . ASN A 1 291 ? 13.726 3.249 15.441 1.00 98.12 291 ASN A O 1
ATOM 2287 N N . GLY A 1 292 ? 12.848 4.428 13.739 1.00 98.19 292 GLY A N 1
ATOM 2288 C CA . GLY A 1 292 ? 12.813 3.344 12.766 1.00 98.19 292 GLY A CA 1
ATOM 2289 C C . GLY A 1 292 ? 11.588 2.441 12.923 1.00 98.19 292 GLY A C 1
ATOM 2290 O O . GLY A 1 292 ? 11.018 2.299 14.006 1.00 98.19 292 GLY A O 1
ATOM 2291 N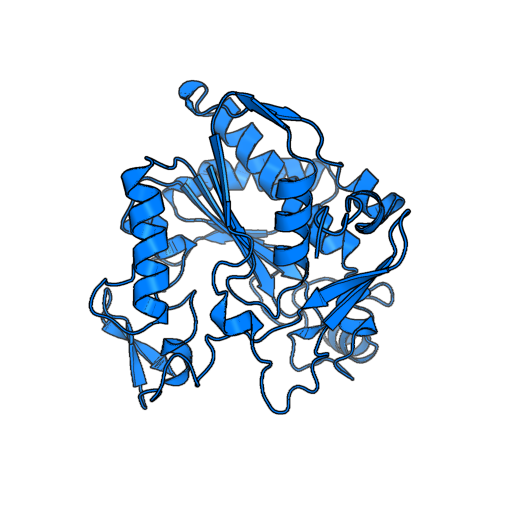 N . VAL A 1 293 ? 11.207 1.751 11.842 1.00 98.19 293 VAL A N 1
ATOM 2292 C CA . VAL A 1 293 ? 10.056 0.818 11.842 1.00 98.19 293 VAL A CA 1
ATOM 2293 C C . VAL A 1 293 ? 10.220 -0.275 12.905 1.00 98.19 293 VAL A C 1
ATOM 2295 O O . VAL A 1 293 ? 9.262 -0.686 13.557 1.00 98.19 293 VAL A O 1
ATOM 2298 N N . GLY A 1 294 ? 11.456 -0.732 13.109 1.00 98.12 294 GLY A N 1
ATOM 2299 C CA . GLY A 1 294 ? 11.779 -1.821 14.023 1.00 98.12 294 GLY A CA 1
ATOM 2300 C C . GLY A 1 294 ? 11.521 -1.543 15.501 1.00 98.12 294 GLY A C 1
ATOM 2301 O O . GLY A 1 294 ? 11.323 -2.498 16.251 1.00 98.12 294 GLY A O 1
ATOM 2302 N N . ALA A 1 295 ? 11.472 -0.274 15.921 1.00 98.19 295 ALA A N 1
ATOM 2303 C CA . ALA A 1 295 ? 11.130 0.099 17.294 1.00 98.19 295 ALA A CA 1
ATOM 2304 C C . ALA A 1 295 ? 9.674 -0.244 17.657 1.00 98.19 295 ALA A C 1
ATOM 2306 O O . ALA A 1 295 ? 9.362 -0.427 18.831 1.00 98.19 295 ALA A O 1
ATOM 2307 N N . TYR A 1 296 ? 8.809 -0.381 16.648 1.00 98.12 296 TYR A N 1
ATOM 2308 C CA . TYR A 1 296 ? 7.377 -0.653 16.799 1.00 98.12 296 TYR A CA 1
ATOM 2309 C C . TYR A 1 296 ? 7.001 -2.095 16.449 1.00 98.12 296 TYR A C 1
ATOM 2311 O O . TYR A 1 296 ? 5.821 -2.438 16.421 1.00 98.12 296 TYR A O 1
ATOM 2319 N N . LEU A 1 297 ? 7.983 -2.956 16.176 1.00 97.88 297 LEU A N 1
ATOM 2320 C CA . LEU A 1 297 ? 7.752 -4.385 15.992 1.00 97.88 297 LEU A CA 1
ATOM 2321 C C . LEU A 1 297 ? 7.858 -5.099 17.339 1.00 97.88 297 LEU A C 1
ATOM 2323 O O . LEU A 1 297 ? 8.882 -5.030 18.022 1.00 97.88 297 LEU A O 1
ATOM 2327 N N . LYS A 1 298 ? 6.802 -5.822 17.710 1.00 95.94 298 LYS A N 1
ATOM 2328 C CA . LYS A 1 298 ? 6.752 -6.603 18.947 1.00 95.94 298 LYS A CA 1
ATOM 2329 C C . LYS A 1 298 ? 7.612 -7.860 18.844 1.00 95.94 298 LYS A C 1
ATOM 2331 O O . LYS A 1 298 ? 7.839 -8.411 17.762 1.00 95.94 298 LYS A O 1
ATOM 2336 N N . GLU A 1 299 ? 8.072 -8.323 20.005 1.00 94.50 299 GLU A N 1
ATOM 2337 C CA . GLU A 1 299 ? 8.798 -9.582 20.151 1.00 94.50 299 GLU A CA 1
ATOM 2338 C C . GLU A 1 299 ? 7.967 -10.748 19.594 1.00 94.50 299 GLU A C 1
ATOM 2340 O O . GLU A 1 299 ? 6.831 -10.986 20.017 1.00 94.50 299 GLU A O 1
ATOM 2345 N N . VAL A 1 300 ? 8.549 -11.508 18.664 1.00 88.56 300 VAL A N 1
ATOM 2346 C CA . VAL A 1 300 ? 7.952 -12.755 18.181 1.00 88.56 300 VAL A CA 1
ATOM 2347 C C . VAL A 1 300 ? 8.295 -13.846 19.183 1.00 88.56 300 VAL A C 1
ATOM 2349 O O . VAL A 1 300 ? 9.358 -14.459 19.118 1.00 88.56 300 VAL A O 1
ATOM 2352 N N . LYS A 1 301 ? 7.394 -14.084 20.133 1.00 83.19 301 LYS A N 1
ATOM 2353 C CA . LYS A 1 301 ? 7.526 -15.214 21.053 1.00 83.19 301 LYS A CA 1
ATOM 2354 C C . LYS A 1 301 ? 7.252 -16.499 20.285 1.00 83.19 301 LYS A C 1
ATOM 2356 O O . LYS A 1 301 ? 6.229 -16.598 19.602 1.00 83.19 301 LYS A O 1
ATOM 2361 N N . GLU A 1 302 ? 8.140 -17.485 20.398 1.00 70.31 302 GLU A N 1
ATOM 2362 C CA . GLU A 1 302 ? 7.788 -18.827 19.945 1.00 70.31 302 GLU A CA 1
ATOM 2363 C C . GLU A 1 302 ? 6.514 -19.271 20.680 1.00 70.31 302 GLU A C 1
ATOM 2365 O O . GLU A 1 302 ? 6.375 -18.997 21.881 1.00 70.31 302 GLU A O 1
ATOM 2370 N N . PRO A 1 303 ? 5.554 -19.912 19.990 1.00 58.06 303 PRO A N 1
ATOM 2371 C CA . PRO A 1 303 ? 4.405 -20.491 20.665 1.00 58.06 303 PRO A CA 1
ATOM 2372 C C . PRO A 1 303 ? 4.911 -21.394 21.789 1.00 58.06 303 PRO A C 1
ATOM 2374 O O . PRO A 1 303 ? 5.791 -22.223 21.558 1.00 58.06 303 PRO A O 1
ATOM 2377 N N . ALA A 1 304 ? 4.381 -21.229 23.001 1.00 45.50 304 ALA A N 1
ATOM 2378 C CA . ALA A 1 304 ? 4.721 -22.108 24.109 1.00 45.50 304 ALA A CA 1
ATOM 2379 C C . ALA A 1 304 ? 4.371 -23.557 23.720 1.00 45.50 304 ALA A C 1
ATOM 2381 O O . ALA A 1 304 ? 3.198 -23.922 23.684 1.00 45.50 304 ALA A O 1
ATOM 2382 N N . GLY A 1 305 ? 5.393 -24.356 23.404 1.00 54.88 305 GLY A N 1
ATOM 2383 C CA . GLY A 1 305 ? 5.261 -25.760 23.020 1.00 54.88 305 GLY A CA 1
ATOM 2384 C C . GLY A 1 305 ? 5.305 -26.010 21.510 1.00 54.88 305 GLY A C 1
ATOM 2385 O O . GLY A 1 305 ? 4.282 -25.989 20.824 1.00 54.88 305 GLY A O 1
ATOM 2386 N N . LYS A 1 306 ? 6.495 -26.367 21.027 1.00 40.06 306 LYS A N 1
ATOM 2387 C CA . LYS A 1 306 ? 6.674 -27.481 20.094 1.00 40.06 306 LYS A CA 1
ATOM 2388 C C . LYS A 1 306 ? 7.517 -28.543 20.781 1.00 40.06 306 LYS A C 1
ATOM 2390 O O . LYS A 1 306 ? 8.431 -28.141 21.535 1.00 40.06 306 LYS A O 1
#

Foldseek 3Di:
DEEEAPLPLQFVLSLLLLLLCVQFKDWPDFDYHGHSHLQVQQLVAADPPLLADQWAWDQAPQGIDIDGRGYQFGDVVQWDDQDCWDQAPPQRDTDGSRCLRRLQQQPCADCPDTPSSNSNVVVLVVCAVVVAAAYEYEEEDEQLDQCALEKEWEPVCVVLVVVLQVVCVVVVRHGYYHYDDQNRDRGQRNRSVVSHNYGRMYGYHHQNSPDPQFDRNYNCCRAQVAGVSVQVCVVVPRGNDDADRRGQGSLQSNQSVNSSVVSSQVSCCVVPVVNHIDIDRRDHSVRCVVVPSNHSRDDDDDPPDD